Protein AF-A0A3M1C575-F1 (afdb_monomer)

Sequence (259 aa):
MTDCWRLDDGRQSLVLGLREGGLAEVLYWGARLPDGEDLAALAAAGEADVTGGMLDANPPLSICPESARSFPGQPGMRLRAADDGRPLAPDFRLVEAAEEGPGQVAFLWRDASLGVAYGARFAIDAETHMIEARAWLESERPVLLDWLAAPVFPAPQEAVDMIDFAGRWCGEFQPVRSPWSAGIRLRDNRTGRTGHEHFPALIVPGRGATNTAGNAWAFHYGWSGGHGMVAEELPDGRRQVQFGHAPGTETAPLTRFET

Secondary structure (DSSP, 8-state):
--EEEEEE-SSEEEEEEE-TTS--EEEEEEEPPPTT--HHHHHHHTPPP--TTS-SSPPP--SS--GGGT-SS--SEEEEETTT-PEE----EEEEEEEEETTEEEEEEEETTTTEEEEEEEEE-TTT--EEEEEEEEEEEEEEEEEE-EEEEEPPTT--EEEEEEEETTEEEEEEEEE--BEEEEEEE-SSS-BTTB--EEEEEPTT-BTTBS-EEEEE---SSSEEEEEEE-TTS-EEEEEEEPTTS--S-EEEEE-

Nearest PDB structures (foldseek):
  6phw-assembly1_A  TM=8.206E-01  e=1.009E-11  Streptococcus pneumoniae TIGR4
  4fns-assembly1_C  TM=8.307E-01  e=2.716E-11  Geobacillus stearothermophilus
  4fnr-assembly1_D  TM=8.376E-01  e=8.479E-11  Geobacillus stearothermophilus
  3mi6-assembly1_D  TM=7.568E-01  e=3.479E-11  Levilactobacillus brevis ATCC 367
  4fnu-assembly1_D  TM=7.507E-01  e=1.260E-10  Geobacillus stearothermophilus

pLDDT: mean 93.32, std 7.44, range [48.56, 98.69]

Mean predicted aligned error: 4.21 Å

Foldseek 3Di:
DKDWDWADDQFWIWIWIDDPQAAIAGLDTGGGDDPPDDVVVSNVVPADDDDPPDDPGQQGPWQFGFVLSVHQADGQWWKAAQPPRHTDGARWDWPDWDDPDHQKIKTKTDRPVQQKIKIKIWGQDRPVRDIDIKIKMFGPDFIFTQHHWGGKHWADLQFQWKWDAAAAVVGAGHIDIDGDDAFKDKDWFPPQFAHSGDFQKMKGFGPPDDPVDGDIDMDHDPDGTTKMWIWHQGPVRIIMITIGHGGCPRVDGDRMDMD

Structure (mmCIF, N/CA/C/O backbone):
data_AF-A0A3M1C575-F1
#
_entry.id   AF-A0A3M1C575-F1
#
loop_
_atom_site.group_PDB
_atom_site.id
_atom_site.type_symbol
_atom_site.label_atom_id
_atom_site.label_alt_id
_atom_site.label_comp_id
_atom_site.label_asym_id
_atom_site.label_entity_id
_atom_site.label_seq_id
_atom_site.pdbx_PDB_ins_code
_atom_site.Cartn_x
_atom_site.Cartn_y
_atom_site.Cartn_z
_atom_site.occupancy
_atom_site.B_iso_or_equiv
_atom_site.auth_seq_id
_atom_site.auth_comp_id
_atom_site.auth_asym_id
_atom_site.auth_atom_id
_atom_site.pdbx_PDB_model_num
ATOM 1 N N . MET A 1 1 ? 14.208 -7.811 17.247 1.00 62.41 1 MET A N 1
ATOM 2 C CA . MET A 1 1 ? 13.546 -6.690 17.952 1.00 62.41 1 MET A CA 1
ATOM 3 C C . MET A 1 1 ? 12.857 -5.872 16.878 1.00 62.41 1 MET A C 1
ATOM 5 O O . MET A 1 1 ? 13.463 -5.713 15.827 1.00 62.41 1 MET A O 1
ATOM 9 N N . THR A 1 2 ? 11.603 -5.475 17.079 1.00 83.06 2 THR A N 1
ATOM 10 C CA . THR A 1 2 ? 10.836 -4.736 16.066 1.00 83.06 2 THR A CA 1
ATOM 11 C C . THR A 1 2 ? 10.875 -3.261 16.418 1.00 83.06 2 THR A C 1
ATOM 13 O O . THR A 1 2 ? 10.366 -2.878 17.473 1.00 83.06 2 THR A O 1
ATOM 16 N N . ASP A 1 3 ? 11.472 -2.448 15.553 1.00 92.19 3 ASP A N 1
ATOM 17 C CA . ASP A 1 3 ? 11.419 -0.996 15.708 1.00 92.19 3 ASP A CA 1
ATOM 18 C C . ASP A 1 3 ? 10.024 -0.521 15.303 1.00 92.19 3 ASP A C 1
ATOM 20 O O . ASP A 1 3 ? 9.461 -1.006 14.318 1.00 92.19 3 ASP A O 1
ATOM 24 N N . CYS A 1 4 ? 9.434 0.381 16.083 1.00 94.69 4 CYS A N 1
ATOM 25 C CA . CYS A 1 4 ? 8.069 0.846 15.865 1.00 94.69 4 CYS A CA 1
ATOM 26 C C . CYS A 1 4 ? 8.023 2.371 15.806 1.00 94.69 4 CYS A C 1
ATOM 28 O O . CYS A 1 4 ? 8.598 3.047 16.656 1.00 94.69 4 CYS A O 1
ATOM 30 N N . TRP A 1 5 ? 7.266 2.893 14.846 1.00 95.69 5 TRP A N 1
ATOM 31 C CA . TRP A 1 5 ? 6.939 4.307 14.710 1.00 95.69 5 TRP A CA 1
ATOM 32 C C . TRP A 1 5 ? 5.445 4.469 14.890 1.00 95.69 5 TRP A C 1
ATOM 34 O O . TRP A 1 5 ? 4.649 3.748 14.287 1.00 95.69 5 TRP A O 1
ATOM 44 N N . ARG A 1 6 ? 5.064 5.423 15.729 1.00 95.69 6 ARG A N 1
ATOM 45 C CA . ARG A 1 6 ? 3.676 5.685 16.079 1.00 95.69 6 ARG A CA 1
ATOM 46 C C . ARG A 1 6 ? 3.326 7.111 15.695 1.00 95.69 6 ARG A C 1
ATOM 48 O O . ARG A 1 6 ? 3.976 8.054 16.133 1.00 95.69 6 ARG A O 1
ATOM 55 N N . LEU A 1 7 ? 2.291 7.248 14.878 1.00 96.81 7 LEU A N 1
ATOM 56 C CA . LEU A 1 7 ? 1.700 8.522 14.504 1.00 96.81 7 LEU A CA 1
ATOM 57 C C . LEU A 1 7 ? 0.321 8.581 15.154 1.00 96.81 7 LEU A C 1
ATOM 59 O O . LEU A 1 7 ? -0.485 7.666 14.985 1.00 96.81 7 LEU A O 1
ATOM 63 N N . ASP A 1 8 ? 0.051 9.654 15.887 1.00 94.81 8 ASP A N 1
ATOM 64 C CA . ASP A 1 8 ? -1.230 9.882 16.548 1.00 94.81 8 ASP A CA 1
ATOM 65 C C . ASP A 1 8 ? -1.839 11.207 16.113 1.00 94.81 8 ASP A C 1
ATOM 67 O O . ASP A 1 8 ? -1.137 12.202 15.922 1.00 94.81 8 ASP A O 1
ATOM 71 N N . ASP A 1 9 ? -3.164 11.246 16.105 1.00 90.69 9 ASP A N 1
ATOM 72 C CA . ASP A 1 9 ? -3.902 12.478 16.346 1.00 90.69 9 ASP A CA 1
ATOM 73 C C . ASP A 1 9 ? -4.893 12.294 17.509 1.00 90.69 9 ASP A C 1
ATOM 75 O O . ASP A 1 9 ? -4.747 11.402 18.347 1.00 90.69 9 ASP A O 1
ATOM 79 N N . GLY A 1 10 ? -5.895 13.170 17.620 1.00 89.75 10 GLY A N 1
ATOM 80 C CA . GLY A 1 10 ? -6.927 13.061 18.655 1.00 89.75 10 GLY A CA 1
ATOM 81 C C . GLY A 1 10 ? -7.951 11.935 18.443 1.00 89.75 10 GLY A C 1
ATOM 82 O O . GLY A 1 10 ? -8.790 11.727 19.317 1.00 89.75 10 GLY A O 1
ATOM 83 N N . ARG A 1 11 ? -7.934 11.237 17.302 1.00 92.19 11 ARG A N 1
ATOM 84 C CA . ARG A 1 11 ? -8.975 10.295 16.855 1.00 92.19 11 ARG A CA 1
ATOM 85 C C . ARG A 1 11 ? -8.432 8.903 16.553 1.00 92.19 11 ARG A C 1
ATOM 87 O O . ARG A 1 11 ? -9.121 7.921 16.830 1.00 92.19 11 ARG A O 1
ATOM 94 N N . GLN A 1 12 ? -7.226 8.811 16.007 1.00 95.38 12 GLN A N 1
ATOM 95 C CA . GLN A 1 12 ? -6.650 7.575 15.502 1.00 95.38 12 GLN A CA 1
ATOM 96 C C . GLN A 1 12 ? -5.151 7.464 15.765 1.00 95.38 12 GLN A C 1
ATOM 98 O O . GLN A 1 12 ? -4.466 8.452 16.034 1.00 95.38 12 GLN A O 1
ATOM 103 N N . SER A 1 13 ? -4.662 6.232 15.661 1.00 97.12 13 SER A N 1
ATOM 104 C CA . SER A 1 13 ? -3.240 5.909 15.675 1.00 97.12 13 SER A CA 1
ATOM 105 C C . SER A 1 13 ? -2.892 5.064 14.456 1.00 97.12 13 SER A C 1
ATOM 107 O O . SER A 1 13 ? -3.632 4.143 14.096 1.00 97.12 13 SER A O 1
ATOM 109 N N . LEU A 1 14 ? -1.740 5.357 13.857 1.00 97.75 14 LEU A N 1
ATOM 110 C CA . LEU A 1 14 ? -1.062 4.514 12.880 1.00 97.75 14 LEU A CA 1
ATOM 111 C C . LEU A 1 14 ? 0.248 4.031 13.499 1.00 97.75 14 LEU A C 1
ATOM 113 O O . LEU A 1 14 ? 1.080 4.845 13.899 1.00 97.75 14 LEU A O 1
ATOM 117 N N . VAL A 1 15 ? 0.440 2.717 13.564 1.00 97.44 15 VAL A N 1
ATOM 118 C CA . VAL A 1 15 ? 1.692 2.111 14.025 1.00 97.44 15 VAL A CA 1
ATOM 119 C C . VAL A 1 15 ? 2.341 1.383 12.862 1.00 97.44 15 VAL A C 1
ATOM 121 O O . VAL A 1 15 ? 1.759 0.460 12.290 1.00 97.44 15 VAL A O 1
ATOM 124 N N . LEU A 1 16 ? 3.558 1.801 12.537 1.00 97.44 16 LEU A N 1
ATOM 125 C CA . LEU A 1 16 ? 4.422 1.166 11.556 1.00 97.44 16 LEU A CA 1
ATOM 126 C C . LEU A 1 16 ? 5.495 0.376 12.296 1.00 97.44 16 LEU A C 1
ATOM 128 O O . LEU A 1 16 ? 6.145 0.907 13.191 1.00 97.44 16 LEU A O 1
ATOM 132 N N . GLY A 1 17 ? 5.677 -0.884 11.929 1.00 95.19 17 GLY A N 1
ATOM 133 C CA . GLY A 1 17 ? 6.689 -1.763 12.497 1.00 95.19 17 GLY A CA 1
ATOM 134 C C . GLY A 1 17 ? 7.710 -2.162 11.453 1.00 95.19 17 GLY A C 1
ATOM 135 O O . GLY A 1 17 ? 7.349 -2.485 10.325 1.00 95.19 17 GLY A O 1
ATOM 136 N N . LEU A 1 18 ? 8.980 -2.187 11.827 1.00 92.62 18 LEU A N 1
ATOM 137 C CA . LEU A 1 18 ? 10.052 -2.704 10.995 1.00 92.62 18 LEU A CA 1
ATOM 138 C C . LEU A 1 18 ? 10.647 -3.940 11.655 1.00 92.62 18 LEU A C 1
ATOM 140 O O . LEU A 1 18 ? 11.293 -3.864 12.701 1.00 92.62 18 LEU A O 1
ATOM 144 N N . ARG A 1 19 ? 10.433 -5.092 11.019 1.00 85.19 19 ARG A N 1
ATOM 145 C CA . ARG A 1 19 ? 11.148 -6.321 11.362 1.00 85.19 19 ARG A CA 1
ATOM 146 C C . ARG A 1 19 ? 12.483 -6.366 10.629 1.00 85.19 19 ARG A C 1
ATOM 148 O O . ARG A 1 19 ? 12.653 -5.771 9.564 1.00 85.19 19 ARG A O 1
ATOM 155 N N . GLU A 1 20 ? 13.438 -7.070 11.223 1.00 79.19 20 GLU A N 1
ATOM 156 C CA . GLU A 1 20 ? 14.819 -7.090 10.752 1.00 79.19 20 GLU A CA 1
ATOM 157 C C . GLU A 1 20 ? 14.917 -7.474 9.264 1.00 79.19 20 GLU A C 1
ATOM 159 O O . GLU A 1 20 ? 14.427 -8.517 8.820 1.00 79.19 20 GLU A O 1
ATOM 164 N N . GLY A 1 21 ? 15.563 -6.605 8.483 1.00 77.75 21 GLY A N 1
ATOM 165 C CA . GLY A 1 21 ? 15.902 -6.877 7.090 1.00 77.75 21 GLY A CA 1
ATOM 166 C C . GLY A 1 21 ? 14.728 -6.896 6.105 1.00 77.75 21 GLY A C 1
ATOM 167 O O . GLY A 1 21 ? 14.848 -7.584 5.089 1.00 77.75 21 GLY A O 1
ATOM 168 N N . GLY A 1 22 ? 13.628 -6.192 6.387 1.00 87.19 22 GLY A N 1
ATOM 169 C CA . GLY A 1 22 ? 12.521 -5.981 5.446 1.00 87.19 22 GLY A CA 1
ATOM 170 C C . GLY A 1 22 ? 12.096 -4.515 5.317 1.00 87.19 22 GLY A C 1
ATOM 171 O O . GLY A 1 22 ? 12.742 -3.609 5.846 1.00 87.19 22 GLY A O 1
ATOM 172 N N . LEU A 1 23 ? 10.993 -4.295 4.605 1.00 95.31 23 LEU A N 1
ATOM 173 C CA . LEU A 1 23 ? 10.265 -3.025 4.588 1.00 95.31 23 LEU A CA 1
ATOM 174 C C . LEU A 1 23 ? 9.337 -2.902 5.805 1.00 95.31 23 LEU A C 1
ATOM 176 O O . LEU A 1 23 ? 8.995 -3.903 6.435 1.00 95.31 23 LEU A O 1
ATOM 180 N N . ALA A 1 24 ? 8.914 -1.675 6.119 1.00 96.38 24 ALA A N 1
ATOM 181 C CA . ALA A 1 24 ? 7.973 -1.427 7.209 1.00 96.38 24 ALA A CA 1
ATOM 182 C C . ALA A 1 24 ? 6.598 -2.066 6.937 1.00 96.38 24 ALA A C 1
ATOM 184 O O . ALA A 1 24 ? 6.205 -2.274 5.790 1.00 96.38 24 ALA A O 1
ATOM 185 N N . GLU A 1 25 ? 5.850 -2.346 7.995 1.00 96.31 25 GLU A N 1
ATOM 186 C CA . GLU A 1 25 ? 4.521 -2.956 7.983 1.00 96.31 25 GLU A CA 1
ATOM 187 C C . GLU A 1 25 ? 3.556 -2.085 8.777 1.00 96.31 25 GLU A C 1
ATOM 189 O O . GLU A 1 25 ? 3.921 -1.549 9.822 1.00 96.31 25 GLU A O 1
ATOM 194 N N . VAL A 1 26 ? 2.310 -1.967 8.324 1.00 97.19 26 VAL A N 1
ATOM 195 C CA . VAL A 1 26 ? 1.256 -1.347 9.134 1.00 97.19 26 VAL A CA 1
ATOM 196 C C . VAL A 1 26 ? 0.804 -2.367 10.176 1.00 97.19 26 VAL A C 1
ATOM 198 O O . VAL A 1 26 ? 0.076 -3.305 9.860 1.00 97.19 26 VAL A O 1
ATOM 201 N N . LEU A 1 27 ? 1.250 -2.191 11.418 1.00 95.81 27 LEU A N 1
ATOM 202 C CA . LEU A 1 27 ? 0.879 -3.055 12.542 1.00 95.81 27 LEU A CA 1
ATOM 203 C C . LEU A 1 27 ? -0.505 -2.708 13.092 1.00 95.81 27 LEU A C 1
ATOM 205 O O . LEU A 1 27 ? -1.230 -3.582 13.560 1.00 95.81 27 LEU A O 1
ATOM 209 N N . TYR A 1 28 ? -0.866 -1.425 13.051 1.00 96.25 28 TYR A N 1
ATOM 210 C CA . TYR A 1 28 ? -2.145 -0.941 13.552 1.00 96.25 28 TYR A CA 1
ATOM 211 C C . TYR A 1 28 ? -2.591 0.303 12.799 1.00 96.25 28 TYR A C 1
ATOM 213 O O . TYR A 1 28 ? -1.809 1.232 12.613 1.00 96.25 28 TYR A O 1
ATOM 221 N N . TRP A 1 29 ? -3.868 0.338 12.435 1.00 96.38 29 TRP A N 1
ATOM 222 C CA . TRP A 1 29 ? -4.556 1.549 12.014 1.00 96.38 29 TRP A CA 1
ATOM 223 C C . TRP A 1 29 ? -5.993 1.514 12.526 1.00 96.38 29 TRP A C 1
ATOM 225 O O . TRP A 1 29 ? -6.812 0.696 12.098 1.00 96.38 29 TRP A O 1
ATOM 235 N N . GLY A 1 30 ? -6.305 2.399 13.464 1.00 95.38 30 GLY A N 1
ATOM 236 C CA . GLY A 1 30 ? -7.611 2.424 14.105 1.00 95.38 30 GLY A CA 1
ATOM 237 C C . GLY A 1 30 ? -7.727 3.538 15.130 1.00 95.38 30 GLY A C 1
ATOM 238 O O . GLY A 1 30 ? -7.004 4.526 15.062 1.00 95.38 30 GLY A O 1
ATOM 239 N N . ALA A 1 31 ? -8.653 3.378 16.074 1.00 95.12 31 ALA A N 1
ATOM 240 C CA . ALA A 1 31 ? -8.882 4.341 17.145 1.00 95.12 31 ALA A CA 1
ATOM 241 C C . ALA A 1 31 ? -7.593 4.689 17.908 1.00 95.12 31 ALA A C 1
ATOM 243 O O . ALA A 1 31 ? -6.677 3.879 18.024 1.00 95.12 31 ALA A O 1
ATOM 244 N N . ARG A 1 32 ? -7.534 5.908 18.449 1.00 95.88 32 ARG A N 1
ATOM 245 C CA . ARG A 1 32 ? -6.346 6.383 19.157 1.00 95.88 32 ARG A CA 1
ATOM 246 C C . ARG A 1 32 ? -5.962 5.439 20.302 1.00 95.88 32 ARG A C 1
ATOM 248 O O . ARG A 1 32 ? -6.758 5.206 21.214 1.00 95.88 32 ARG A O 1
ATOM 255 N N . LEU A 1 33 ? -4.727 4.953 20.275 1.00 96.94 33 LEU A N 1
ATOM 256 C CA . LEU A 1 33 ? -4.149 4.129 21.329 1.00 96.94 33 LEU A CA 1
ATOM 257 C C . LEU A 1 33 ? -3.847 4.978 22.583 1.00 96.94 33 LEU A C 1
ATOM 259 O O . LEU A 1 33 ? -3.564 6.179 22.478 1.00 96.94 33 LEU A O 1
ATOM 263 N N . PRO A 1 34 ? -3.864 4.388 23.790 1.00 96.75 34 PRO A N 1
ATOM 264 C CA . PRO A 1 34 ? -3.372 5.047 25.001 1.00 96.75 34 PRO A CA 1
ATOM 265 C C . PRO A 1 34 ? -1.906 5.481 24.858 1.00 96.75 34 PRO A C 1
ATOM 267 O O . PRO A 1 34 ? -1.124 4.802 24.202 1.00 96.75 34 PRO A O 1
ATOM 270 N N . ASP A 1 35 ? -1.492 6.587 25.481 1.00 93.62 35 ASP A N 1
ATOM 271 C CA . ASP A 1 35 ? -0.123 7.126 25.319 1.00 93.62 35 ASP A CA 1
ATOM 272 C C . ASP A 1 35 ? 0.975 6.143 25.765 1.00 93.62 35 ASP A C 1
ATOM 274 O O . ASP A 1 35 ? 2.062 6.132 25.200 1.00 93.62 35 ASP A O 1
ATOM 278 N N . GLY A 1 36 ? 0.676 5.293 26.753 1.00 94.44 36 GLY A N 1
ATOM 279 C CA . GLY A 1 36 ? 1.589 4.274 27.282 1.00 94.44 36 GLY A CA 1
ATOM 280 C C . GLY A 1 36 ? 1.445 2.885 26.658 1.00 94.44 36 GLY A C 1
ATOM 281 O O . GLY A 1 36 ? 1.868 1.920 27.287 1.00 94.44 36 GLY A O 1
ATOM 282 N N . GLU A 1 37 ? 0.794 2.763 25.496 1.00 96.69 37 GLU A N 1
ATOM 283 C CA . GLU A 1 37 ? 0.635 1.478 24.801 1.00 96.69 37 GLU A CA 1
ATOM 284 C C . GLU A 1 37 ? 1.996 0.827 24.504 1.00 96.69 37 GLU A C 1
ATOM 286 O O . GLU A 1 37 ? 2.919 1.487 24.017 1.00 96.69 37 GLU A O 1
ATOM 291 N N . ASP A 1 38 ? 2.115 -0.474 24.773 1.00 95.44 38 ASP A N 1
ATOM 292 C CA . ASP A 1 38 ? 3.341 -1.231 24.521 1.00 95.44 38 ASP A CA 1
ATOM 293 C C . ASP A 1 38 ? 3.389 -1.677 23.054 1.00 95.44 38 ASP A C 1
ATOM 295 O O . ASP A 1 38 ? 2.809 -2.690 22.655 1.00 95.44 38 ASP A O 1
ATOM 299 N N . LEU A 1 39 ? 4.107 -0.909 22.233 1.00 94.75 39 LEU A N 1
ATOM 300 C CA . LEU A 1 39 ? 4.231 -1.187 20.801 1.00 94.75 39 LEU A CA 1
ATOM 301 C C . LEU A 1 39 ? 4.994 -2.483 20.504 1.00 94.75 39 LEU A C 1
ATOM 303 O O . LEU A 1 39 ? 4.749 -3.103 19.469 1.00 94.75 39 LEU A O 1
ATOM 307 N N . ALA A 1 40 ? 5.881 -2.926 21.400 1.00 92.31 40 ALA A N 1
ATOM 308 C CA . ALA A 1 40 ? 6.570 -4.200 21.231 1.00 92.31 40 ALA A CA 1
ATOM 309 C C . ALA A 1 40 ? 5.604 -5.369 21.464 1.00 92.31 40 ALA A C 1
ATOM 311 O O . ALA A 1 40 ? 5.609 -6.331 20.694 1.00 92.31 40 ALA A O 1
ATOM 312 N N . ALA A 1 41 ? 4.735 -5.263 22.474 1.00 92.88 41 ALA A N 1
ATOM 313 C CA . ALA A 1 41 ? 3.663 -6.231 22.695 1.00 92.88 41 ALA A CA 1
ATOM 314 C C . ALA A 1 41 ? 2.652 -6.238 21.536 1.00 92.88 41 ALA A C 1
ATOM 316 O O . ALA A 1 41 ? 2.249 -7.311 21.089 1.00 92.88 41 ALA A O 1
ATOM 317 N N . LEU A 1 42 ? 2.294 -5.063 21.005 1.00 93.06 42 LEU A N 1
ATOM 318 C CA . LEU A 1 42 ? 1.436 -4.936 19.823 1.00 93.06 42 LEU A CA 1
ATOM 319 C C . LEU A 1 42 ? 2.052 -5.622 18.594 1.00 93.06 42 LEU A C 1
ATOM 321 O O . LEU A 1 42 ? 1.375 -6.390 17.914 1.00 93.06 42 LEU A O 1
ATOM 325 N N . ALA A 1 43 ? 3.340 -5.382 18.330 1.00 91.75 43 ALA A N 1
ATOM 326 C CA . ALA A 1 43 ? 4.059 -6.025 17.235 1.00 91.75 43 ALA A CA 1
ATOM 327 C C . ALA A 1 43 ? 4.087 -7.553 17.389 1.00 91.75 43 ALA A C 1
ATOM 329 O O . ALA A 1 43 ? 3.808 -8.263 16.424 1.00 91.75 43 ALA A O 1
ATOM 330 N N . ALA A 1 44 ? 4.367 -8.051 18.598 1.00 89.88 44 ALA A N 1
ATOM 331 C CA . ALA A 1 44 ? 4.391 -9.481 18.897 1.00 89.88 44 ALA A CA 1
ATOM 332 C C . ALA A 1 44 ? 3.005 -10.137 18.757 1.00 89.88 44 ALA A C 1
ATOM 334 O O . ALA A 1 44 ? 2.899 -11.260 18.276 1.00 89.88 44 ALA A O 1
ATOM 335 N N . ALA A 1 45 ? 1.929 -9.436 19.127 1.00 88.25 45 ALA A N 1
ATOM 336 C CA . ALA A 1 45 ? 0.560 -9.940 18.997 1.00 88.25 45 ALA A CA 1
ATOM 337 C C . ALA A 1 45 ? 0.109 -10.119 17.535 1.00 88.25 45 ALA A C 1
ATOM 339 O O . ALA A 1 45 ? -0.817 -10.885 17.271 1.00 88.25 45 ALA A O 1
ATOM 340 N N . GLY A 1 46 ? 0.742 -9.411 16.595 1.00 82.38 46 GLY A N 1
ATOM 341 C CA . GLY A 1 46 ? 0.483 -9.532 15.160 1.00 82.38 46 GLY A CA 1
ATOM 342 C C . GLY A 1 46 ? 1.280 -10.637 14.460 1.00 82.38 46 GLY A C 1
ATOM 343 O O . GLY A 1 46 ? 1.105 -10.831 13.255 1.00 82.38 46 GLY A O 1
ATOM 344 N N . GLU A 1 47 ? 2.173 -11.343 15.161 1.00 81.94 47 GLU A N 1
ATOM 345 C CA . GLU A 1 47 ? 2.957 -12.425 14.565 1.00 81.94 47 GLU A CA 1
ATOM 346 C C . GLU A 1 47 ? 2.089 -13.669 14.343 1.00 81.94 47 GLU A C 1
ATOM 348 O O . GLU A 1 47 ? 1.455 -14.195 15.256 1.00 81.94 47 GLU A O 1
ATOM 353 N N . ALA A 1 48 ? 2.047 -14.136 13.094 1.00 74.06 48 ALA A N 1
ATOM 354 C CA . ALA A 1 48 ? 1.328 -15.347 12.729 1.00 74.06 48 ALA A CA 1
ATOM 355 C C . ALA A 1 48 ? 2.203 -16.584 12.959 1.00 74.06 48 ALA A C 1
ATOM 357 O O . ALA A 1 48 ? 3.348 -16.624 12.499 1.00 74.06 48 ALA A O 1
ATOM 358 N N . ASP A 1 49 ? 1.629 -17.610 13.589 1.00 68.19 49 ASP A N 1
ATOM 359 C CA . ASP A 1 49 ? 2.284 -18.904 13.778 1.00 68.19 49 ASP A CA 1
ATOM 360 C C . ASP A 1 49 ? 2.695 -19.534 12.437 1.00 68.19 49 ASP A C 1
ATOM 362 O O . ASP A 1 49 ? 1.964 -19.498 11.441 1.00 68.19 49 ASP A O 1
ATOM 366 N N . VAL A 1 50 ? 3.862 -20.182 12.429 1.00 67.88 50 VAL A N 1
ATOM 367 C CA . VAL A 1 50 ? 4.283 -21.053 11.327 1.00 67.88 50 VAL A CA 1
ATOM 368 C C . VAL A 1 50 ? 3.672 -22.433 11.566 1.00 67.88 50 VAL A C 1
ATOM 370 O O . VAL A 1 50 ? 3.991 -23.113 12.542 1.00 67.88 50 VAL A O 1
ATOM 373 N N . THR A 1 51 ? 2.766 -22.854 10.686 1.00 60.16 51 THR A N 1
ATOM 374 C CA . THR A 1 51 ? 2.081 -24.154 10.776 1.00 60.16 51 THR A CA 1
ATOM 375 C C . THR A 1 51 ? 2.670 -25.167 9.786 1.00 60.16 51 THR A C 1
ATOM 377 O O . THR A 1 51 ? 3.477 -24.829 8.917 1.00 60.16 51 THR A O 1
ATOM 380 N N . GLY A 1 52 ? 2.310 -26.448 9.922 1.00 48.56 52 GLY A N 1
ATOM 381 C CA . GLY A 1 52 ? 2.877 -27.521 9.100 1.00 48.56 52 GLY A CA 1
ATOM 382 C C . GLY A 1 52 ? 2.628 -27.325 7.597 1.00 48.56 52 GLY A C 1
ATOM 383 O O . GLY A 1 52 ? 1.481 -27.266 7.166 1.00 48.56 52 GLY A O 1
ATOM 384 N N . GLY A 1 53 ? 3.706 -27.278 6.805 1.00 61.12 53 GLY A N 1
ATOM 385 C CA . GLY A 1 53 ? 3.664 -27.106 5.344 1.00 61.12 53 GLY A CA 1
ATOM 386 C C . GLY A 1 53 ? 3.901 -25.674 4.843 1.00 61.12 53 GLY A C 1
ATOM 387 O O . GLY A 1 53 ? 3.820 -25.449 3.637 1.00 61.12 53 GLY A O 1
ATOM 388 N N . MET A 1 54 ? 4.189 -24.723 5.736 1.00 63.50 54 MET A N 1
ATOM 389 C CA . MET A 1 54 ? 4.547 -23.340 5.391 1.00 63.50 54 MET A CA 1
ATOM 390 C C . MET A 1 54 ? 6.046 -23.185 5.069 1.00 63.50 54 MET A C 1
ATOM 392 O O . MET A 1 54 ? 6.848 -24.077 5.343 1.00 63.50 54 MET A O 1
ATOM 396 N N . LEU A 1 55 ? 6.412 -22.044 4.472 1.00 60.34 55 LEU A N 1
ATOM 397 C CA . LEU A 1 55 ? 7.807 -21.600 4.369 1.00 60.34 55 LEU A CA 1
ATOM 398 C C . LEU A 1 55 ? 8.398 -21.382 5.771 1.00 60.34 55 LEU A C 1
ATOM 400 O O . LEU A 1 55 ? 7.656 -21.158 6.727 1.00 60.34 55 LEU A O 1
ATOM 404 N N . ASP A 1 56 ? 9.729 -21.373 5.877 1.00 66.56 56 ASP A N 1
ATOM 405 C CA . ASP A 1 56 ? 10.450 -21.196 7.151 1.00 66.56 56 ASP A CA 1
ATOM 406 C C . ASP A 1 56 ? 10.105 -19.876 7.881 1.00 66.56 56 ASP A C 1
ATOM 408 O O . ASP A 1 56 ? 10.383 -19.733 9.070 1.00 66.56 56 ASP A O 1
ATOM 412 N N . ALA A 1 57 ? 9.476 -18.920 7.183 1.00 73.12 57 ALA A N 1
ATOM 413 C CA . ALA A 1 57 ? 8.844 -17.734 7.749 1.00 73.12 57 ALA A CA 1
ATOM 414 C C . ALA A 1 57 ? 7.643 -17.284 6.896 1.00 73.12 57 ALA A C 1
ATOM 416 O O . ALA A 1 57 ? 7.649 -17.439 5.672 1.00 73.12 57 ALA A O 1
ATOM 417 N N . ASN A 1 58 ? 6.643 -16.659 7.528 1.00 78.81 58 ASN A N 1
ATOM 418 C CA . ASN A 1 58 ? 5.536 -16.011 6.821 1.00 78.81 58 ASN A CA 1
ATOM 419 C C . ASN A 1 58 ? 6.030 -14.709 6.154 1.00 78.81 58 ASN A C 1
ATOM 421 O O . ASN A 1 58 ? 6.494 -13.810 6.862 1.00 78.81 58 ASN A O 1
ATOM 425 N N . PRO A 1 59 ? 5.932 -14.562 4.816 1.00 85.12 59 PRO A N 1
ATOM 426 C CA . PRO A 1 59 ? 6.327 -13.331 4.137 1.00 85.12 59 PRO A CA 1
ATOM 427 C C . PRO A 1 59 ? 5.555 -12.126 4.692 1.00 85.12 59 PRO A C 1
ATOM 429 O O . PRO A 1 59 ? 4.329 -12.216 4.835 1.00 85.12 59 PRO A O 1
ATOM 432 N N . PRO A 1 60 ? 6.221 -11.003 5.009 1.00 88.00 60 PRO A N 1
ATOM 433 C CA . PRO A 1 60 ? 5.566 -9.846 5.610 1.00 88.00 60 PRO A CA 1
ATOM 434 C C . PRO A 1 60 ? 4.565 -9.206 4.643 1.00 88.00 60 PRO A C 1
ATOM 436 O O . PRO A 1 60 ? 4.807 -9.153 3.436 1.00 88.00 60 PRO A O 1
ATOM 439 N N . LEU A 1 61 ? 3.458 -8.692 5.184 1.00 94.06 61 LEU A N 1
ATOM 440 C CA . LEU A 1 61 ? 2.574 -7.789 4.447 1.00 94.06 61 LEU A CA 1
ATOM 441 C C . LEU A 1 61 ? 3.080 -6.368 4.702 1.00 94.06 61 LEU A C 1
ATOM 443 O O . LEU A 1 61 ? 2.584 -5.654 5.571 1.00 94.06 61 LEU A O 1
ATOM 447 N N . SER A 1 62 ? 4.145 -6.010 3.990 1.00 96.38 62 SER A N 1
ATOM 448 C CA . SER A 1 62 ? 4.779 -4.701 4.112 1.00 96.38 62 SER A CA 1
ATOM 449 C C . SER A 1 62 ? 4.018 -3.616 3.371 1.00 96.38 62 SER A C 1
ATOM 451 O O . SER A 1 62 ? 3.093 -3.874 2.606 1.00 96.38 62 SER A O 1
ATOM 453 N N . ILE A 1 63 ? 4.463 -2.379 3.567 1.00 97.94 63 ILE A N 1
ATOM 454 C CA . ILE A 1 63 ? 3.995 -1.209 2.828 1.00 97.94 63 ILE A CA 1
ATOM 455 C C . ILE A 1 63 ? 4.338 -1.275 1.330 1.00 97.94 63 ILE A C 1
ATOM 457 O O . ILE A 1 63 ? 3.892 -0.431 0.564 1.00 97.94 63 ILE A O 1
ATOM 461 N N . CYS A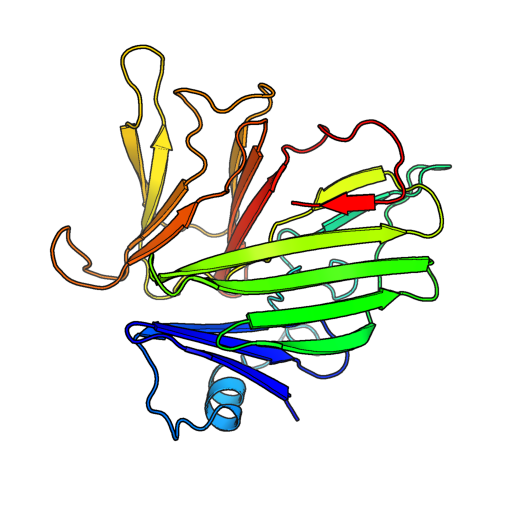 1 64 ? 5.133 -2.253 0.897 1.00 97.88 64 CYS A N 1
ATOM 462 C CA . CYS A 1 64 ? 5.366 -2.571 -0.507 1.00 97.88 64 CYS A CA 1
ATOM 463 C C . CYS A 1 64 ? 5.778 -4.050 -0.609 1.00 97.88 64 CYS A C 1
ATOM 465 O O . CYS A 1 64 ? 6.969 -4.348 -0.621 1.00 97.88 64 CYS A O 1
ATOM 467 N N . PRO A 1 65 ? 4.829 -5.004 -0.617 1.00 96.25 65 PRO A N 1
ATOM 468 C CA . PRO A 1 65 ? 5.160 -6.424 -0.534 1.00 96.25 65 PRO A CA 1
ATOM 469 C C . PRO A 1 65 ? 6.083 -6.875 -1.668 1.00 96.25 65 PRO A C 1
ATOM 471 O O . PRO A 1 65 ? 5.858 -6.549 -2.835 1.00 96.25 65 PRO A O 1
ATOM 474 N N . GLU A 1 66 ? 7.128 -7.623 -1.321 1.00 92.06 66 GLU A N 1
ATOM 475 C CA . GLU A 1 66 ? 8.247 -7.912 -2.219 1.00 92.06 66 GLU A CA 1
ATOM 476 C C . GLU A 1 66 ? 8.185 -9.344 -2.760 1.00 92.06 66 GLU A C 1
ATOM 478 O O . GLU A 1 66 ? 8.225 -10.319 -2.003 1.00 92.06 66 GLU A O 1
ATOM 483 N N . SER A 1 67 ? 8.205 -9.493 -4.089 1.00 87.19 67 SER A N 1
ATOM 484 C CA . SER A 1 67 ? 8.304 -10.810 -4.740 1.00 87.19 67 SER A CA 1
ATOM 485 C C . SER A 1 67 ? 9.576 -11.569 -4.340 1.00 87.19 67 SER A C 1
ATOM 487 O O . SER A 1 67 ? 9.552 -12.793 -4.233 1.00 87.19 67 SER A O 1
ATOM 489 N N . ALA A 1 68 ? 10.679 -10.854 -4.077 1.00 87.38 68 ALA A N 1
ATOM 490 C CA . ALA A 1 68 ? 11.956 -11.433 -3.644 1.00 87.38 68 ALA A CA 1
ATOM 491 C C . ALA A 1 68 ? 11.845 -12.208 -2.318 1.00 87.38 68 ALA A C 1
ATOM 493 O O . ALA A 1 68 ? 12.622 -13.128 -2.070 1.00 87.38 68 ALA A O 1
ATOM 494 N N . ARG A 1 69 ? 10.850 -11.876 -1.482 1.00 87.69 69 ARG A N 1
ATOM 495 C CA . ARG A 1 69 ? 10.605 -12.509 -0.178 1.00 87.69 69 ARG A CA 1
ATOM 496 C C . ARG A 1 69 ? 9.474 -13.539 -0.229 1.00 87.69 69 ARG A C 1
ATOM 498 O O . ARG A 1 69 ? 8.893 -13.863 0.801 1.00 87.69 69 ARG A O 1
ATOM 505 N N . SER A 1 70 ? 9.172 -14.064 -1.420 1.00 88.44 70 SER A N 1
ATOM 506 C CA . SER A 1 70 ? 8.134 -15.080 -1.654 1.00 88.44 70 SER A CA 1
ATOM 507 C C . SER A 1 70 ? 6.731 -14.655 -1.201 1.00 88.44 70 SER A C 1
ATOM 509 O O . SER A 1 70 ? 5.936 -15.496 -0.787 1.00 88.44 70 SER A O 1
ATOM 511 N N . PHE A 1 71 ? 6.415 -13.355 -1.262 1.00 92.31 71 PHE A N 1
ATOM 512 C CA . PHE A 1 71 ? 5.081 -12.866 -0.920 1.00 92.31 71 PHE A CA 1
ATOM 513 C C . PHE A 1 71 ? 4.010 -13.534 -1.811 1.00 92.31 71 PHE A C 1
ATOM 515 O O . PHE A 1 71 ? 4.154 -13.515 -3.034 1.00 92.31 71 PHE A O 1
ATOM 522 N N . PRO A 1 72 ? 2.950 -14.139 -1.235 1.00 91.69 72 PRO A N 1
ATOM 523 C CA . PRO A 1 72 ? 2.027 -14.995 -1.987 1.00 91.69 72 PRO A CA 1
ATOM 524 C C . PRO A 1 72 ? 0.938 -14.236 -2.766 1.00 91.69 72 PRO A C 1
ATOM 526 O O . PRO A 1 72 ? 0.187 -14.869 -3.506 1.00 91.69 72 PRO A O 1
ATOM 529 N N . GLY A 1 73 ? 0.818 -12.916 -2.582 1.00 95.00 73 GLY A N 1
ATOM 530 C CA . GLY A 1 73 ? -0.170 -12.063 -3.255 1.00 95.00 73 GLY A CA 1
ATOM 531 C C . GLY A 1 73 ? 0.429 -11.119 -4.295 1.00 95.00 73 GLY A C 1
ATOM 532 O O . GLY A 1 73 ? 1.551 -11.302 -4.769 1.00 95.00 73 GLY A O 1
ATOM 533 N N . GLN A 1 74 ? -0.312 -10.065 -4.638 1.00 96.94 74 GLN A N 1
ATOM 534 C CA . GLN A 1 74 ? 0.179 -8.996 -5.504 1.00 96.94 74 GLN A CA 1
ATOM 535 C C . GLN A 1 74 ? 1.311 -8.214 -4.822 1.00 96.94 74 GLN A C 1
ATOM 537 O O . GLN A 1 74 ? 1.094 -7.663 -3.740 1.00 96.94 74 GLN A O 1
ATOM 542 N N . PRO A 1 75 ? 2.501 -8.107 -5.438 1.00 96.88 75 PRO A N 1
ATOM 543 C CA . PRO A 1 75 ? 3.578 -7.296 -4.890 1.00 96.88 75 PRO A CA 1
ATOM 544 C C . PRO A 1 75 ? 3.242 -5.804 -4.994 1.00 96.88 75 PRO A C 1
ATOM 546 O O . PRO A 1 75 ? 2.566 -5.375 -5.931 1.00 96.88 75 PRO A O 1
ATOM 549 N N . GLY A 1 76 ? 3.761 -5.003 -4.064 1.00 97.31 76 GLY A N 1
ATOM 550 C CA . GLY A 1 76 ? 3.599 -3.544 -4.081 1.00 97.31 76 GLY A CA 1
ATOM 551 C C . GLY A 1 76 ? 4.403 -2.864 -5.190 1.00 97.31 76 GLY A C 1
ATOM 552 O O . GLY A 1 76 ? 4.157 -1.710 -5.519 1.00 97.31 76 GLY A O 1
ATOM 553 N N . MET A 1 77 ? 5.341 -3.581 -5.812 1.00 96.94 77 MET A N 1
ATOM 554 C CA . MET A 1 77 ? 6.166 -3.062 -6.893 1.00 96.94 77 MET A CA 1
ATOM 555 C C . MET A 1 77 ? 6.518 -4.150 -7.907 1.00 96.94 77 MET A C 1
ATOM 557 O O . MET A 1 77 ? 6.805 -5.294 -7.551 1.00 96.94 77 MET A O 1
ATOM 561 N N . ARG A 1 78 ? 6.545 -3.778 -9.190 1.00 97.06 78 ARG A N 1
ATOM 562 C CA . ARG A 1 78 ? 7.052 -4.613 -10.286 1.00 97.06 78 ARG A CA 1
ATOM 563 C C . ARG A 1 78 ? 7.899 -3.772 -11.229 1.00 97.06 78 ARG A C 1
ATOM 565 O O . ARG A 1 78 ? 7.401 -2.825 -11.839 1.00 97.06 78 ARG A O 1
ATOM 572 N N . LEU A 1 79 ? 9.166 -4.152 -11.346 1.00 96.44 79 LEU A N 1
ATOM 573 C CA . LEU A 1 79 ? 10.165 -3.484 -12.171 1.00 96.44 79 LEU A CA 1
ATOM 574 C C . LEU A 1 79 ? 10.751 -4.452 -13.194 1.00 96.44 79 LEU A C 1
ATOM 576 O O . LEU A 1 79 ? 10.901 -5.647 -12.925 1.00 96.44 79 LEU A O 1
ATOM 580 N N . ARG A 1 80 ? 11.152 -3.916 -14.344 1.00 96.94 80 ARG A N 1
ATOM 581 C CA . ARG A 1 80 ? 11.925 -4.632 -15.361 1.00 96.94 80 ARG A CA 1
ATOM 582 C C . ARG A 1 80 ? 13.160 -3.837 -15.760 1.00 96.94 80 ARG A C 1
ATOM 584 O O . ARG A 1 80 ? 13.154 -2.606 -15.746 1.00 96.94 80 ARG A O 1
ATOM 591 N N . ALA A 1 81 ? 14.223 -4.540 -16.132 1.00 97.06 81 ALA A N 1
ATOM 592 C CA . ALA A 1 81 ? 15.404 -3.906 -16.698 1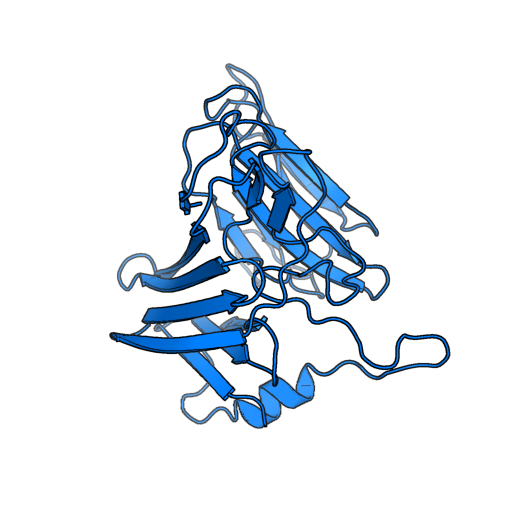.00 97.06 81 ALA A CA 1
ATOM 593 C C . ALA A 1 81 ? 15.058 -3.266 -18.052 1.00 97.06 81 ALA A C 1
ATOM 595 O O . ALA A 1 81 ? 14.264 -3.806 -18.823 1.00 97.06 81 ALA A O 1
ATOM 596 N N . ALA A 1 82 ? 15.623 -2.094 -18.334 1.00 96.56 82 ALA A N 1
ATOM 597 C CA . ALA A 1 82 ? 15.303 -1.344 -19.548 1.00 96.56 82 ALA A CA 1
ATOM 598 C C . ALA A 1 82 ? 15.924 -1.934 -20.825 1.00 96.56 82 ALA A C 1
ATOM 600 O O . ALA A 1 82 ? 15.423 -1.684 -21.918 1.00 96.56 82 ALA A O 1
ATOM 601 N N . ASP A 1 83 ? 17.023 -2.675 -20.692 1.00 95.44 83 ASP A N 1
ATOM 602 C CA . ASP A 1 83 ? 17.816 -3.231 -21.787 1.00 95.44 83 ASP A CA 1
ATOM 603 C C . ASP A 1 83 ? 17.238 -4.537 -22.344 1.00 95.44 83 ASP A C 1
ATOM 605 O O . ASP A 1 83 ? 17.123 -4.684 -23.559 1.00 95.44 83 ASP A O 1
ATOM 609 N N . ASP A 1 84 ? 16.860 -5.471 -21.472 1.00 95.44 84 ASP A N 1
ATOM 610 C CA . ASP A 1 84 ? 16.385 -6.805 -21.861 1.00 95.44 84 ASP A CA 1
ATOM 611 C C . ASP A 1 84 ? 14.978 -7.148 -21.341 1.00 95.44 84 ASP A C 1
ATOM 613 O O . ASP A 1 84 ? 14.424 -8.199 -21.672 1.00 95.44 84 ASP A O 1
ATOM 617 N N . GLY A 1 85 ? 14.366 -6.260 -20.551 1.00 95.44 85 GLY A N 1
ATOM 618 C CA . GLY A 1 85 ? 13.028 -6.457 -20.005 1.00 95.44 85 GLY A CA 1
ATOM 619 C C . GLY A 1 85 ? 12.942 -7.511 -18.902 1.00 95.44 85 GLY A C 1
ATOM 620 O O . GLY A 1 85 ? 11.825 -7.852 -18.508 1.00 95.44 85 GLY A O 1
ATOM 621 N N . ARG A 1 86 ? 14.060 -8.044 -18.388 1.00 96.38 86 ARG A N 1
ATOM 622 C CA . ARG A 1 86 ? 14.018 -9.055 -17.324 1.00 96.38 86 ARG A CA 1
ATOM 623 C C . ARG A 1 86 ? 13.404 -8.477 -16.042 1.00 96.38 86 ARG A C 1
ATOM 625 O O . ARG A 1 86 ? 13.690 -7.322 -15.713 1.00 96.38 86 ARG A O 1
ATOM 632 N N . PRO A 1 87 ? 12.604 -9.251 -15.288 1.00 96.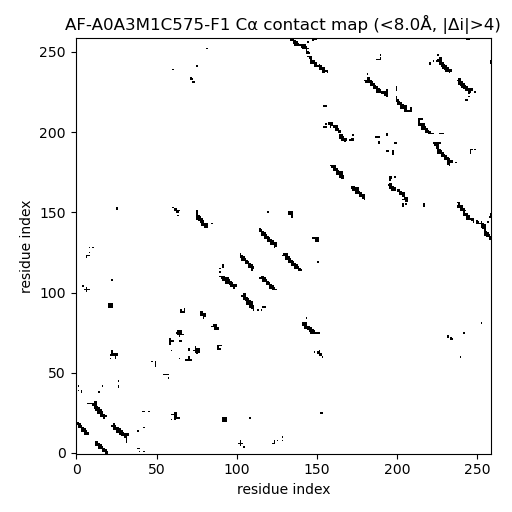44 87 PRO A N 1
ATOM 633 C CA . PRO A 1 87 ? 12.108 -8.813 -13.990 1.00 96.44 87 PRO A CA 1
ATOM 634 C C . PRO A 1 87 ? 13.257 -8.475 -13.039 1.00 96.44 87 PRO A C 1
ATOM 636 O O . PRO A 1 87 ? 14.242 -9.211 -12.948 1.00 96.44 87 PRO A O 1
ATOM 639 N N . LEU A 1 88 ? 13.110 -7.370 -12.318 1.00 96.44 88 LEU A N 1
ATOM 640 C CA . LEU A 1 88 ? 13.978 -6.997 -11.211 1.00 96.44 88 LEU A CA 1
ATOM 641 C C . LEU A 1 88 ? 13.256 -7.332 -9.906 1.00 96.44 88 LEU A C 1
ATOM 643 O O . LEU A 1 88 ? 12.084 -7.000 -9.738 1.00 96.44 88 LEU A O 1
ATOM 647 N N . ALA A 1 89 ? 13.967 -7.978 -8.987 1.00 95.56 89 ALA A N 1
ATOM 648 C CA . ALA A 1 89 ? 13.466 -8.331 -7.665 1.00 95.56 89 ALA A CA 1
ATOM 649 C C . ALA A 1 89 ? 14.404 -7.725 -6.611 1.00 95.56 89 ALA A C 1
ATOM 651 O O . ALA A 1 89 ? 15.329 -8.415 -6.183 1.00 95.56 89 ALA A O 1
ATOM 652 N N . PRO A 1 90 ? 14.234 -6.432 -6.270 1.00 95.12 90 PRO A N 1
ATOM 653 C CA . PRO A 1 90 ? 15.094 -5.779 -5.292 1.00 95.12 90 PRO A CA 1
ATOM 654 C C . PRO A 1 90 ? 15.016 -6.429 -3.911 1.00 95.12 90 PRO A C 1
ATOM 656 O O . PRO A 1 90 ? 13.948 -6.876 -3.499 1.00 95.12 90 PRO A O 1
ATOM 659 N N . ASP A 1 91 ? 16.154 -6.463 -3.221 1.00 93.81 91 ASP A N 1
ATOM 660 C CA . ASP A 1 91 ? 16.280 -6.825 -1.805 1.00 93.81 91 ASP A CA 1
ATOM 661 C C . ASP A 1 91 ? 16.606 -5.558 -1.010 1.00 93.81 91 ASP A C 1
ATOM 663 O O . ASP A 1 91 ? 17.767 -5.168 -0.837 1.00 93.81 91 ASP A O 1
ATOM 667 N N . PHE A 1 92 ? 15.559 -4.851 -0.594 1.00 95.38 92 PHE A N 1
ATOM 668 C CA . PHE A 1 92 ? 15.693 -3.543 0.023 1.00 95.38 92 PHE A CA 1
ATOM 669 C C . PHE A 1 92 ? 16.211 -3.621 1.461 1.00 95.38 92 PHE A C 1
ATOM 671 O O . PHE A 1 92 ? 15.687 -4.340 2.312 1.00 95.38 92 PHE A O 1
ATOM 678 N N . ARG A 1 93 ? 17.224 -2.804 1.768 1.00 95.38 93 ARG A N 1
ATOM 679 C CA . ARG A 1 93 ? 17.766 -2.629 3.122 1.00 95.38 93 ARG A CA 1
ATOM 680 C C . ARG A 1 93 ? 17.553 -1.203 3.593 1.00 95.38 93 ARG A C 1
ATOM 682 O O . ARG A 1 93 ? 17.751 -0.271 2.816 1.00 95.38 93 ARG A O 1
ATOM 689 N N . LEU A 1 94 ? 17.129 -1.047 4.848 1.00 96.38 94 LEU A N 1
ATOM 690 C CA . LEU A 1 94 ? 16.871 0.270 5.423 1.00 96.38 94 LEU A CA 1
ATOM 691 C C . LEU A 1 94 ? 18.165 1.086 5.399 1.00 96.38 94 LEU A C 1
ATOM 693 O O . LEU A 1 94 ? 19.208 0.623 5.858 1.00 96.38 94 LEU A O 1
ATOM 697 N N . VAL A 1 95 ? 18.074 2.291 4.854 1.00 96.56 95 VAL A N 1
ATOM 698 C CA . VAL A 1 95 ? 19.132 3.301 4.882 1.00 96.56 95 VAL A CA 1
ATOM 699 C C . VAL A 1 95 ? 18.807 4.345 5.940 1.00 96.56 95 VAL A C 1
ATOM 701 O O . VAL A 1 95 ? 19.686 4.735 6.703 1.00 96.56 95 VAL A O 1
ATOM 704 N N . GLU A 1 96 ? 17.548 4.775 5.996 1.00 95.81 96 GLU A N 1
ATOM 705 C CA . GLU A 1 96 ? 17.106 5.849 6.875 1.00 95.81 96 GLU A CA 1
ATOM 706 C C . GLU A 1 96 ? 15.649 5.650 7.301 1.00 95.81 96 GLU A C 1
ATOM 708 O O . GLU A 1 96 ? 14.805 5.241 6.503 1.00 95.81 96 GLU A O 1
ATOM 713 N N . ALA A 1 97 ? 15.367 5.967 8.563 1.00 96.06 97 ALA A N 1
ATOM 714 C CA . ALA A 1 97 ? 14.029 6.159 9.104 1.00 96.06 97 ALA A CA 1
ATOM 715 C C . ALA A 1 97 ? 14.054 7.449 9.930 1.00 96.06 97 ALA A C 1
ATOM 717 O O . ALA A 1 97 ? 14.816 7.546 10.895 1.00 96.06 97 ALA A O 1
ATOM 718 N N . ALA A 1 98 ? 13.267 8.443 9.530 1.00 94.06 98 ALA A N 1
ATOM 719 C CA . ALA A 1 98 ? 13.314 9.786 10.092 1.00 94.06 98 ALA A CA 1
ATOM 720 C C . ALA A 1 98 ? 11.917 10.260 10.500 1.00 94.06 98 ALA A C 1
ATOM 722 O O . ALA A 1 98 ? 10.982 10.249 9.700 1.00 94.06 98 ALA A O 1
ATOM 723 N N . GLU A 1 99 ? 11.787 10.722 11.743 1.00 93.88 99 GLU A N 1
ATOM 724 C CA . GLU A 1 99 ? 10.635 11.510 12.178 1.00 93.88 99 GLU A CA 1
ATOM 725 C C . GLU A 1 99 ? 10.822 12.948 11.681 1.00 93.88 99 GLU A C 1
ATOM 727 O O . GLU A 1 99 ? 11.695 13.678 12.149 1.00 93.88 99 GLU A O 1
ATOM 732 N N . GLU A 1 100 ? 10.025 13.358 10.695 1.00 90.88 100 GLU A N 1
ATOM 733 C CA . GLU A 1 100 ? 10.165 14.668 10.036 1.00 90.88 100 GLU A CA 1
ATOM 734 C C . GLU A 1 100 ? 9.387 15.788 10.747 1.00 90.88 100 GLU A C 1
ATOM 736 O O . GLU A 1 100 ? 9.426 16.952 10.343 1.00 90.88 100 GLU A O 1
ATOM 741 N N . GLY A 1 101 ? 8.662 15.443 11.808 1.00 89.06 101 GLY A N 1
ATOM 742 C CA . GLY A 1 101 ? 7.853 16.354 12.603 1.00 89.06 101 GLY A CA 1
ATOM 743 C C . GLY A 1 101 ? 6.712 15.623 13.312 1.00 89.06 101 GLY A C 1
ATOM 744 O O . GLY A 1 101 ? 6.587 14.402 13.201 1.00 89.06 101 GLY A O 1
ATOM 745 N N . PRO A 1 102 ? 5.850 16.355 14.038 1.00 86.69 102 PRO A N 1
ATOM 746 C CA . PRO A 1 102 ? 4.703 15.762 14.716 1.00 86.69 102 PRO A CA 1
ATOM 747 C C . PRO A 1 1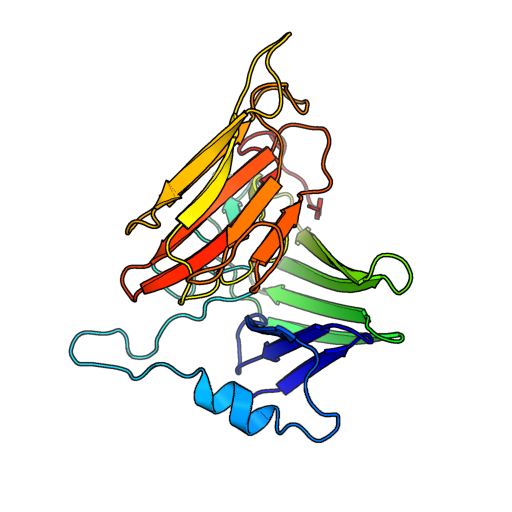02 ? 3.801 15.009 13.731 1.00 86.69 102 PRO A C 1
ATOM 749 O O . PRO A 1 102 ? 3.311 15.597 12.768 1.00 86.69 102 PRO A O 1
ATOM 752 N N . GLY A 1 103 ? 3.595 13.712 13.977 1.00 92.50 103 GLY A N 1
ATOM 753 C CA . GLY A 1 103 ? 2.733 12.866 13.150 1.00 92.50 103 GLY A CA 1
ATOM 754 C C . GLY A 1 103 ? 3.264 12.614 11.738 1.00 92.50 103 GLY A C 1
ATOM 755 O O . GLY A 1 103 ? 2.454 12.349 10.855 1.00 92.50 103 GLY A O 1
ATOM 756 N N . GLN A 1 104 ? 4.578 12.724 11.500 1.00 96.81 104 GLN A N 1
ATOM 757 C CA . GLN A 1 104 ? 5.192 12.498 10.187 1.00 96.81 104 GLN A CA 1
ATOM 758 C C . GLN A 1 104 ? 6.426 11.606 10.291 1.00 96.81 104 GLN A C 1
ATOM 760 O O . GLN A 1 104 ? 7.312 11.847 11.110 1.00 96.81 104 GLN A O 1
ATOM 765 N N . VAL A 1 105 ? 6.512 10.612 9.411 1.00 98.00 105 VAL A N 1
ATOM 766 C CA . VAL A 1 105 ? 7.676 9.729 9.302 1.00 98.00 105 VAL A CA 1
ATOM 767 C C . VAL A 1 105 ? 7.995 9.450 7.839 1.00 98.00 105 VAL A C 1
ATOM 769 O O . VAL A 1 105 ? 7.097 9.261 7.013 1.00 98.00 105 VAL A O 1
ATOM 772 N N . ALA A 1 106 ? 9.283 9.410 7.524 1.00 98.19 106 ALA A N 1
ATOM 773 C CA . ALA A 1 106 ? 9.797 9.011 6.228 1.00 98.19 106 ALA A CA 1
ATOM 774 C C . ALA A 1 106 ? 10.788 7.860 6.382 1.00 98.19 106 ALA A C 1
ATOM 776 O O . ALA A 1 106 ? 11.520 7.759 7.367 1.00 98.19 106 ALA A O 1
ATOM 777 N N . PHE A 1 107 ? 10.816 7.003 5.374 1.00 98.38 107 PHE A N 1
ATOM 778 C CA . PHE A 1 107 ? 11.719 5.874 5.297 1.00 98.38 107 PHE A CA 1
ATOM 779 C C . PHE A 1 107 ? 12.374 5.829 3.924 1.00 98.38 107 PHE A C 1
ATOM 781 O O . PHE A 1 107 ? 11.729 6.113 2.910 1.00 98.38 107 PHE A O 1
ATOM 788 N N . LEU A 1 108 ? 13.633 5.410 3.896 1.00 98.31 108 LEU A N 1
ATOM 789 C CA . LEU A 1 108 ? 14.394 5.163 2.684 1.00 98.31 108 LEU A CA 1
ATOM 790 C C . LEU A 1 108 ? 15.069 3.801 2.790 1.00 98.31 108 LEU A C 1
ATOM 792 O O . LEU A 1 108 ? 15.833 3.537 3.720 1.00 98.31 108 LEU A O 1
ATOM 796 N N . TRP A 1 109 ? 14.834 2.960 1.792 1.00 98.25 109 TRP A N 1
ATOM 797 C CA . TRP A 1 109 ? 15.528 1.697 1.611 1.00 98.25 109 TRP A CA 1
ATOM 798 C C . TRP A 1 109 ? 16.285 1.677 0.293 1.00 98.25 109 TRP A C 1
ATOM 800 O O . TRP A 1 109 ? 15.905 2.341 -0.671 1.00 98.25 109 TRP A O 1
ATOM 810 N N . ARG A 1 110 ? 17.348 0.875 0.232 1.00 98.06 110 ARG A N 1
ATOM 811 C CA . ARG A 1 110 ? 18.165 0.703 -0.967 1.00 98.06 110 ARG A CA 1
ATOM 812 C C . ARG A 1 110 ? 18.550 -0.751 -1.179 1.00 98.06 110 ARG A C 1
ATOM 814 O O . ARG A 1 110 ? 18.947 -1.440 -0.245 1.00 98.06 110 ARG A O 1
ATOM 821 N N . ASP A 1 111 ? 18.491 -1.171 -2.433 1.00 97.25 111 ASP A N 1
ATOM 822 C CA . ASP A 1 111 ? 19.207 -2.330 -2.943 1.00 97.25 111 ASP A CA 1
ATOM 823 C C . ASP A 1 111 ? 20.466 -1.825 -3.657 1.00 97.25 111 ASP A C 1
ATOM 825 O O . ASP A 1 111 ? 20.414 -1.257 -4.754 1.00 97.25 111 ASP A O 1
ATOM 829 N N . ALA A 1 112 ? 21.619 -2.006 -3.011 1.00 97.00 112 ALA A N 1
ATOM 830 C CA . ALA A 1 112 ? 22.904 -1.575 -3.553 1.00 97.00 112 ALA A CA 1
ATOM 831 C C . ALA A 1 112 ? 23.351 -2.407 -4.768 1.00 97.00 112 ALA A C 1
ATOM 833 O O . ALA A 1 112 ? 24.107 -1.909 -5.597 1.00 97.00 112 ALA A O 1
ATOM 834 N N . SER A 1 113 ? 22.894 -3.657 -4.888 1.00 96.56 113 SER A N 1
ATOM 835 C CA . SER A 1 113 ? 23.264 -4.545 -5.994 1.00 96.56 113 SER A CA 1
ATOM 836 C C . SER A 1 113 ? 22.570 -4.146 -7.298 1.00 96.56 113 SER A C 1
ATOM 838 O O . SER A 1 113 ? 23.177 -4.189 -8.371 1.00 96.56 113 SER A O 1
ATOM 840 N N . LEU A 1 114 ? 21.314 -3.703 -7.200 1.00 96.75 114 LEU A N 1
ATOM 841 C CA . LEU A 1 114 ? 20.532 -3.229 -8.340 1.00 96.75 114 LEU A CA 1
ATOM 842 C C . LEU A 1 114 ? 20.647 -1.717 -8.562 1.00 96.75 114 LEU A C 1
ATOM 844 O O . LEU A 1 114 ? 20.338 -1.253 -9.661 1.00 96.75 114 LEU A O 1
ATOM 848 N N . GLY A 1 115 ? 21.116 -0.960 -7.566 1.00 97.69 115 GLY A N 1
ATOM 849 C CA . GLY A 1 115 ? 21.185 0.501 -7.628 1.00 97.69 115 GLY A CA 1
ATOM 850 C C . GLY A 1 115 ? 19.793 1.134 -7.626 1.00 97.69 115 GLY A C 1
ATOM 851 O O . GLY A 1 115 ? 19.546 2.070 -8.385 1.00 97.69 115 GLY A O 1
ATOM 852 N N . VAL A 1 116 ? 18.873 0.585 -6.825 1.00 98.12 116 VAL A N 1
ATOM 853 C CA . VAL A 1 116 ? 17.478 1.039 -6.706 1.00 98.12 116 VAL A CA 1
ATOM 854 C C . VAL A 1 116 ? 17.198 1.423 -5.258 1.00 98.12 116 VAL A C 1
ATOM 856 O O . VAL A 1 116 ? 17.612 0.720 -4.337 1.00 98.12 116 VAL A O 1
ATOM 859 N N . ALA A 1 117 ? 16.484 2.523 -5.053 1.00 98.50 117 ALA A N 1
ATOM 860 C CA . ALA A 1 117 ? 16.007 2.981 -3.762 1.00 98.50 117 ALA A CA 1
ATOM 861 C C . ALA A 1 117 ? 14.481 3.111 -3.771 1.00 98.50 117 ALA A C 1
ATOM 863 O O . ALA A 1 117 ? 13.898 3.573 -4.751 1.00 98.50 117 ALA A O 1
ATOM 864 N N . TYR A 1 118 ? 13.854 2.704 -2.672 1.00 98.62 118 TYR A N 1
ATOM 865 C CA . TYR A 1 118 ? 12.429 2.859 -2.407 1.00 98.62 118 TYR A CA 1
ATOM 866 C C . TYR A 1 118 ? 12.263 3.763 -1.197 1.00 98.62 118 TYR A C 1
ATOM 868 O O . TYR A 1 118 ? 12.884 3.530 -0.159 1.00 98.62 118 TYR A O 1
ATOM 876 N N . GLY A 1 119 ? 11.435 4.790 -1.332 1.00 98.62 119 GLY A N 1
ATOM 877 C CA . GLY A 1 119 ? 11.088 5.674 -0.236 1.00 98.62 119 GLY A CA 1
ATOM 878 C C . GLY A 1 119 ? 9.592 5.687 0.013 1.00 98.62 119 GLY A C 1
ATOM 879 O O . GLY A 1 119 ? 8.793 5.537 -0.912 1.00 98.62 119 GLY A O 1
ATOM 880 N N . ALA A 1 120 ? 9.218 5.863 1.275 1.00 98.62 120 ALA A N 1
ATOM 881 C CA . ALA A 1 120 ? 7.833 6.007 1.689 1.00 98.62 120 ALA A CA 1
ATOM 882 C C . ALA A 1 120 ? 7.713 7.086 2.760 1.00 98.62 120 ALA A C 1
ATOM 884 O O . ALA A 1 120 ? 8.575 7.207 3.630 1.00 98.62 120 ALA A O 1
ATOM 885 N N . ARG A 1 121 ? 6.626 7.852 2.710 1.00 98.50 121 ARG A N 1
ATOM 886 C CA . ARG A 1 121 ? 6.324 8.900 3.684 1.00 98.50 121 ARG A CA 1
ATOM 887 C C . ARG A 1 121 ? 4.892 8.762 4.160 1.00 98.50 121 ARG A C 1
ATOM 889 O O . ARG A 1 121 ? 3.997 8.565 3.339 1.00 98.50 121 ARG A O 1
ATOM 896 N N . PHE A 1 122 ? 4.706 8.916 5.465 1.00 98.62 122 PHE A N 1
ATOM 897 C CA . PHE A 1 122 ? 3.412 8.918 6.131 1.00 98.62 122 PHE A CA 1
ATOM 898 C C . PHE A 1 122 ? 3.258 10.194 6.946 1.00 98.62 122 PHE A C 1
ATOM 900 O O . PHE A 1 122 ? 4.198 10.621 7.619 1.00 98.62 122 PHE A O 1
ATOM 907 N N . ALA A 1 123 ? 2.072 10.785 6.898 1.00 97.88 123 ALA A N 1
ATOM 908 C CA . ALA A 1 123 ? 1.722 11.963 7.672 1.00 97.88 123 ALA A CA 1
ATOM 909 C C . ALA A 1 123 ? 0.271 11.874 8.145 1.00 97.88 123 ALA A C 1
ATOM 911 O O . ALA A 1 123 ? -0.577 11.374 7.411 1.00 97.88 123 ALA A O 1
ATOM 912 N N . ILE A 1 124 ? -0.027 12.377 9.342 1.00 97.25 124 ILE A N 1
ATOM 913 C CA . ILE A 1 124 ? -1.405 12.682 9.739 1.00 97.25 124 ILE A CA 1
ATOM 914 C C . ILE A 1 124 ? -1.630 14.179 9.568 1.00 97.25 124 ILE A C 1
ATOM 916 O O . ILE A 1 124 ? -0.970 14.992 10.217 1.00 97.25 124 ILE A O 1
ATOM 920 N N . ASP A 1 125 ? -2.571 14.542 8.703 1.00 94.19 125 ASP A N 1
ATOM 921 C CA . ASP A 1 125 ? -2.987 15.928 8.546 1.00 94.19 125 ASP A CA 1
ATOM 922 C C . ASP A 1 125 ? -3.815 16.371 9.763 1.00 94.19 125 ASP A C 1
ATOM 924 O O . ASP A 1 125 ? -4.838 15.775 10.104 1.00 94.19 125 ASP A O 1
ATOM 928 N N . ALA A 1 126 ? -3.363 17.422 10.447 1.00 90.12 126 ALA A N 1
ATOM 929 C CA . ALA A 1 126 ? -3.940 17.842 11.723 1.00 90.12 126 ALA A CA 1
ATOM 930 C C . ALA A 1 126 ? -5.323 18.511 11.593 1.00 90.12 126 ALA A C 1
ATOM 932 O O . ALA A 1 126 ? -6.036 18.618 12.593 1.00 90.12 126 ALA A O 1
ATOM 933 N N . GLU A 1 127 ? -5.697 18.982 10.399 1.00 92.31 127 GLU A N 1
ATOM 934 C CA . GLU A 1 127 ? -6.977 19.654 10.145 1.00 92.31 127 GLU A CA 1
ATOM 935 C C . GLU A 1 127 ? -8.064 18.651 9.736 1.00 92.31 127 GLU A C 1
ATOM 937 O O . GLU A 1 127 ? -9.174 18.647 10.276 1.00 92.31 127 GLU A O 1
ATOM 942 N N . THR A 1 128 ? -7.738 17.778 8.788 1.00 94.00 128 THR A N 1
ATOM 943 C CA . THR A 1 128 ? -8.648 16.796 8.192 1.00 94.00 128 THR A CA 1
ATOM 944 C C . THR A 1 128 ? -8.633 15.455 8.913 1.00 94.00 128 THR A C 1
ATOM 946 O O . THR A 1 128 ? -9.574 14.675 8.745 1.00 94.00 128 THR A O 1
ATOM 949 N N . HIS A 1 129 ? -7.607 15.193 9.729 1.00 94.12 129 HIS A N 1
ATOM 950 C CA . HIS A 1 129 ? -7.349 13.908 10.374 1.00 94.12 129 HIS A CA 1
ATOM 951 C C . HIS A 1 129 ? -7.078 12.773 9.377 1.00 94.12 129 HIS A C 1
ATOM 953 O O . HIS A 1 129 ? -7.255 11.609 9.717 1.00 94.12 129 HIS A O 1
ATOM 959 N N . MET A 1 130 ? -6.705 13.065 8.129 1.00 95.31 130 MET A N 1
ATOM 960 C CA . MET A 1 130 ? -6.393 12.022 7.149 1.00 95.31 130 MET A CA 1
ATOM 961 C C . MET A 1 130 ? -4.957 11.529 7.319 1.00 95.31 130 MET A C 1
ATOM 963 O O . MET A 1 130 ? -4.042 12.319 7.540 1.00 95.31 130 MET A O 1
ATOM 967 N N . ILE A 1 131 ? -4.765 10.216 7.188 1.00 97.44 131 ILE A N 1
ATOM 968 C CA . ILE A 1 131 ? -3.436 9.639 6.992 1.00 97.44 131 ILE A CA 1
ATOM 969 C C . ILE A 1 131 ? -3.107 9.764 5.509 1.00 97.44 131 ILE A C 1
ATOM 971 O O . ILE A 1 131 ? -3.758 9.149 4.665 1.00 97.44 131 ILE A O 1
ATOM 975 N N . GLU A 1 132 ? -2.082 10.542 5.205 1.00 97.81 132 GLU A N 1
ATOM 976 C CA . GLU A 1 132 ? -1.491 10.631 3.881 1.00 97.81 132 GLU A CA 1
ATOM 977 C C . GLU A 1 132 ? -0.314 9.663 3.790 1.00 97.81 132 GLU A C 1
ATOM 979 O O . GLU A 1 132 ? 0.545 9.624 4.673 1.00 97.81 132 GLU A O 1
ATOM 984 N N . ALA A 1 133 ? -0.265 8.889 2.709 1.00 98.44 133 ALA A N 1
ATOM 985 C CA . ALA A 1 133 ? 0.817 7.962 2.428 1.00 98.44 133 ALA A CA 1
ATOM 986 C C . ALA A 1 133 ? 1.228 8.091 0.961 1.00 98.44 133 ALA A C 1
ATOM 988 O O . ALA A 1 133 ? 0.379 8.048 0.071 1.00 98.44 133 ALA A O 1
ATOM 989 N N . ARG A 1 134 ? 2.530 8.229 0.706 1.00 98.38 134 ARG A N 1
ATOM 990 C CA . ARG A 1 134 ? 3.088 8.260 -0.653 1.00 98.38 134 ARG A CA 1
ATOM 991 C C . ARG A 1 134 ? 4.374 7.456 -0.736 1.00 98.38 134 ARG A C 1
ATOM 993 O O . ARG A 1 134 ? 5.097 7.349 0.257 1.00 98.38 134 ARG A O 1
ATOM 1000 N N . ALA A 1 135 ? 4.659 6.927 -1.917 1.00 98.62 135 ALA A N 1
ATOM 1001 C CA . ALA A 1 135 ? 5.866 6.172 -2.199 1.00 98.62 135 ALA A CA 1
ATOM 1002 C C . ALA A 1 135 ? 6.565 6.704 -3.447 1.00 98.62 135 ALA A C 1
ATOM 1004 O O . ALA A 1 135 ? 5.940 7.244 -4.359 1.00 98.62 135 ALA A O 1
ATOM 1005 N N . TRP A 1 136 ? 7.877 6.524 -3.495 1.00 98.62 136 TRP A N 1
ATOM 1006 C CA . TRP A 1 136 ? 8.674 6.836 -4.669 1.00 98.62 136 TRP A CA 1
ATOM 1007 C C . TRP A 1 136 ? 9.780 5.807 -4.863 1.00 98.62 136 TRP A C 1
ATOM 1009 O O . TRP A 1 136 ? 10.198 5.107 -3.938 1.00 98.62 136 TRP A O 1
ATOM 1019 N N . LEU A 1 137 ? 10.255 5.732 -6.098 1.00 98.25 137 LEU A N 1
ATOM 1020 C CA . LEU A 1 137 ? 11.393 4.927 -6.499 1.00 98.25 137 LEU A CA 1
ATOM 1021 C C . LEU A 1 137 ? 12.423 5.809 -7.176 1.00 98.25 137 LEU A C 1
ATOM 1023 O O . LEU A 1 137 ? 12.075 6.653 -8.000 1.00 98.25 137 LEU A O 1
ATOM 1027 N N . GLU A 1 138 ? 13.688 5.551 -6.882 1.00 98.44 138 GLU A N 1
ATOM 1028 C CA . GLU A 1 138 ? 14.825 6.132 -7.585 1.00 98.44 138 GLU A CA 1
ATOM 1029 C C . GLU A 1 138 ? 15.763 5.014 -8.029 1.00 98.44 138 GLU A C 1
ATOM 1031 O O . GLU A 1 138 ? 15.985 4.044 -7.304 1.00 98.44 138 GLU A O 1
ATOM 1036 N N . SER A 1 139 ? 16.320 5.122 -9.229 1.00 98.31 139 SER A N 1
ATOM 1037 C CA . SER A 1 139 ? 17.269 4.146 -9.752 1.00 98.31 139 SER A CA 1
ATOM 1038 C C . SER A 1 139 ? 18.448 4.828 -10.436 1.00 98.31 139 SER A C 1
ATOM 1040 O O . SER A 1 139 ? 18.302 5.825 -11.139 1.00 98.31 139 SER A O 1
ATOM 1042 N N . GLU A 1 140 ? 19.644 4.269 -10.259 1.00 98.19 140 GLU A N 1
ATOM 1043 C CA . GLU A 1 140 ? 20.879 4.791 -10.866 1.00 98.19 140 GLU A CA 1
ATOM 1044 C C . GLU A 1 140 ? 20.900 4.637 -12.391 1.00 98.19 140 GLU A C 1
ATOM 1046 O O . GLU A 1 140 ? 21.575 5.381 -13.103 1.00 98.19 140 GLU A O 1
ATOM 1051 N N . ARG A 1 141 ? 20.167 3.644 -12.901 1.00 97.19 141 ARG A N 1
ATOM 1052 C CA . ARG A 1 141 ? 19.973 3.392 -14.330 1.00 97.19 141 ARG A CA 1
ATOM 1053 C C . ARG A 1 141 ? 18.480 3.372 -14.646 1.00 97.19 141 ARG A C 1
ATOM 1055 O O . ARG A 1 141 ? 17.706 2.977 -13.772 1.00 97.19 141 ARG A O 1
ATOM 1062 N N . PRO A 1 142 ? 18.063 3.747 -15.868 1.00 97.88 142 PRO A N 1
ATOM 1063 C CA . PRO A 1 142 ? 16.663 3.661 -16.255 1.00 97.88 142 PRO A CA 1
ATOM 1064 C C . PRO A 1 142 ? 16.108 2.242 -16.078 1.00 97.88 142 PRO A C 1
ATOM 1066 O O . PRO A 1 142 ? 16.756 1.266 -16.465 1.00 97.88 142 PRO A O 1
ATOM 1069 N N . VAL A 1 143 ? 14.906 2.139 -15.519 1.00 97.81 143 VAL A N 1
ATOM 1070 C CA . VAL A 1 143 ? 14.141 0.892 -15.378 1.00 97.81 143 VAL A CA 1
ATOM 1071 C C . VAL A 1 143 ? 12.739 1.089 -15.943 1.00 97.81 143 VAL A C 1
ATOM 1073 O O . VAL A 1 143 ? 12.267 2.214 -16.090 1.00 97.81 143 VAL A O 1
ATOM 1076 N N . LEU A 1 144 ? 12.074 -0.008 -16.286 1.00 97.62 144 LEU A N 1
ATOM 1077 C CA . LEU A 1 144 ? 10.672 -0.011 -16.693 1.00 97.62 144 LEU A CA 1
ATOM 1078 C C . LEU A 1 144 ? 9.798 -0.298 -15.470 1.00 97.62 144 LEU A C 1
ATOM 1080 O O . LEU A 1 144 ? 10.030 -1.287 -14.770 1.00 97.62 144 LEU A O 1
ATOM 1084 N N . LEU A 1 145 ? 8.793 0.547 -15.237 1.00 96.88 145 LEU A N 1
ATOM 1085 C CA . LEU A 1 145 ? 7.833 0.381 -14.151 1.00 96.88 145 LEU A CA 1
ATOM 1086 C C . LEU A 1 145 ? 6.543 -0.267 -14.660 1.00 96.88 145 LEU A C 1
ATOM 1088 O O . LEU A 1 145 ? 5.822 0.317 -15.464 1.00 96.88 145 LEU A O 1
ATOM 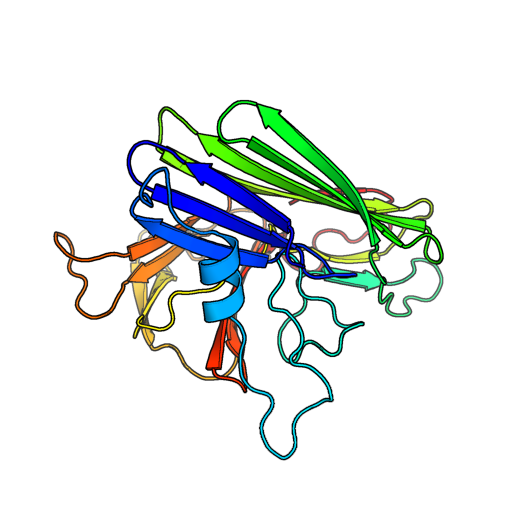1092 N N . ASP A 1 146 ? 6.214 -1.447 -14.136 1.00 96.00 146 ASP A N 1
ATOM 1093 C CA . ASP A 1 146 ? 4.932 -2.100 -14.422 1.00 96.00 146 ASP A CA 1
ATOM 1094 C C . ASP A 1 146 ? 3.887 -1.832 -13.325 1.00 96.00 146 ASP A C 1
ATOM 1096 O O . ASP A 1 146 ? 2.682 -1.890 -13.585 1.00 96.00 146 ASP A O 1
ATOM 1100 N N . TRP A 1 147 ? 4.332 -1.595 -12.085 1.00 97.06 147 TRP A N 1
ATOM 1101 C CA . TRP A 1 147 ? 3.482 -1.247 -10.943 1.00 97.06 147 TRP A CA 1
ATOM 1102 C C . TRP A 1 147 ? 4.308 -0.643 -9.810 1.00 97.06 147 TRP A C 1
ATOM 1104 O O . TRP A 1 147 ? 5.350 -1.199 -9.459 1.00 97.06 147 TRP A O 1
ATOM 1114 N N . LEU A 1 148 ? 3.813 0.444 -9.224 1.00 97.81 148 LEU A N 1
ATOM 1115 C CA . LEU A 1 148 ? 4.230 0.961 -7.925 1.00 97.81 148 LEU A CA 1
ATOM 1116 C C . LEU A 1 148 ? 2.956 1.312 -7.163 1.00 97.81 148 LEU A C 1
ATOM 1118 O O . LEU A 1 148 ? 2.185 2.166 -7.601 1.00 97.81 148 LEU A O 1
ATOM 1122 N N . ALA A 1 149 ? 2.731 0.629 -6.052 1.00 98.31 149 ALA A N 1
ATOM 1123 C CA . ALA A 1 149 ? 1.668 0.969 -5.135 1.00 98.31 149 ALA A CA 1
ATOM 1124 C C . ALA A 1 149 ? 2.085 2.192 -4.308 1.00 98.31 149 ALA A C 1
ATOM 1126 O O . ALA A 1 149 ? 3.207 2.248 -3.799 1.00 98.31 149 ALA A O 1
ATOM 1127 N N . ALA A 1 150 ? 1.158 3.133 -4.106 1.00 97.88 150 ALA A N 1
ATOM 1128 C CA . ALA A 1 150 ? 1.172 3.933 -2.886 1.00 97.88 150 ALA A CA 1
ATOM 1129 C C . ALA A 1 150 ? 1.209 2.961 -1.694 1.00 97.88 150 ALA A C 1
ATOM 1131 O O . ALA A 1 150 ? 0.684 1.847 -1.838 1.00 97.88 150 ALA A O 1
ATOM 1132 N N . PRO A 1 151 ? 1.826 3.333 -0.555 1.00 98.50 151 PRO A N 1
ATOM 1133 C CA . PRO A 1 151 ? 2.106 2.389 0.515 1.00 98.50 151 PRO A CA 1
ATOM 1134 C C . PRO A 1 151 ? 0.916 1.475 0.811 1.00 98.50 151 PRO A C 1
ATOM 1136 O O . PRO A 1 151 ? -0.203 1.944 0.999 1.00 98.50 151 PRO A O 1
ATOM 1139 N N . VAL A 1 152 ? 1.154 0.168 0.772 1.00 98.69 152 VAL A N 1
ATOM 1140 C CA . VAL A 1 152 ? 0.123 -0.863 0.900 1.00 98.69 152 VAL A CA 1
ATOM 1141 C C . VAL A 1 152 ? -0.382 -0.909 2.337 1.00 98.69 152 VAL A C 1
ATOM 1143 O O . VAL A 1 152 ? 0.406 -0.922 3.282 1.00 98.69 152 VAL A O 1
ATOM 1146 N N . PHE A 1 153 ? -1.703 -0.973 2.498 1.00 98.31 153 PHE A N 1
ATOM 1147 C CA . PHE A 1 153 ? -2.344 -1.090 3.806 1.00 98.31 153 PHE A CA 1
ATOM 1148 C C . PHE A 1 153 ? -3.029 -2.450 3.958 1.00 98.31 153 PHE A C 1
ATOM 1150 O O . PHE A 1 153 ? -3.668 -2.926 3.012 1.00 98.31 153 PHE A O 1
ATOM 1157 N N . PRO A 1 154 ? -2.967 -3.069 5.148 1.00 96.94 154 PRO A N 1
ATOM 1158 C CA . PRO A 1 154 ? -3.815 -4.197 5.466 1.00 96.94 154 PRO A CA 1
ATOM 1159 C C . PRO A 1 154 ? -5.275 -3.744 5.556 1.00 96.94 154 PRO A C 1
ATOM 1161 O O . PRO A 1 154 ? -5.575 -2.658 6.057 1.00 96.94 154 PRO A O 1
ATOM 1164 N N . ALA A 1 155 ? -6.198 -4.588 5.099 1.00 96.12 155 ALA A N 1
ATOM 1165 C CA . ALA A 1 155 ? -7.614 -4.383 5.384 1.00 96.12 155 ALA A CA 1
ATOM 1166 C C . ALA A 1 155 ? -7.981 -5.026 6.737 1.00 96.12 155 ALA A C 1
ATOM 1168 O O . ALA A 1 155 ? -7.426 -6.074 7.078 1.00 96.12 155 ALA A O 1
ATOM 1169 N N . PRO A 1 156 ? -8.940 -4.458 7.492 1.00 92.94 156 PRO A N 1
ATOM 1170 C CA . PRO A 1 156 ? -9.449 -5.058 8.727 1.00 92.94 156 PRO A CA 1
ATOM 1171 C C . PRO A 1 156 ? -9.981 -6.481 8.489 1.00 92.94 156 PRO A C 1
ATOM 1173 O O . PRO A 1 156 ? -10.800 -6.726 7.593 1.00 92.94 156 PRO A O 1
ATOM 1176 N N . GLN A 1 157 ? -9.547 -7.428 9.319 1.00 91.62 157 GLN A N 1
ATOM 1177 C CA . GLN A 1 157 ? -9.908 -8.843 9.175 1.00 91.62 157 GLN A CA 1
ATOM 1178 C C . GLN A 1 157 ? -11.359 -9.130 9.554 1.00 91.62 157 GLN A C 1
ATOM 1180 O O . GLN A 1 157 ? -11.992 -10.052 9.039 1.00 91.62 157 GLN A O 1
ATOM 1185 N N . GLU A 1 158 ? -11.929 -8.307 10.423 1.00 91.75 158 GLU A N 1
ATOM 1186 C CA . GLU A 1 158 ? -13.322 -8.385 10.826 1.00 91.75 158 GLU A CA 1
ATOM 1187 C C . GLU A 1 158 ? -14.297 -7.935 9.730 1.00 91.75 158 GLU A C 1
ATOM 1189 O O . GLU A 1 158 ? -15.485 -8.263 9.822 1.00 91.75 158 GLU A O 1
ATOM 1194 N N . ALA A 1 159 ? -13.834 -7.201 8.710 1.00 94.38 159 ALA A N 1
ATOM 1195 C CA . ALA A 1 159 ? -14.697 -6.709 7.643 1.00 94.38 159 ALA A CA 1
ATOM 1196 C C . ALA A 1 159 ? -15.292 -7.863 6.829 1.00 94.38 159 ALA A C 1
ATOM 1198 O O . ALA A 1 159 ? -14.626 -8.844 6.501 1.00 94.38 159 ALA A O 1
ATOM 1199 N N . VAL A 1 160 ? -16.577 -7.755 6.504 1.00 92.25 160 VAL A N 1
ATOM 1200 C CA . VAL A 1 160 ? -17.295 -8.780 5.724 1.00 92.25 160 VAL A CA 1
ATOM 1201 C C . VAL A 1 160 ? -17.403 -8.369 4.262 1.00 92.25 160 VAL A C 1
ATOM 1203 O O . VAL A 1 160 ? -17.347 -9.204 3.360 1.00 92.25 160 VAL A O 1
ATOM 1206 N N . ASP A 1 161 ? -17.522 -7.071 4.032 1.00 96.12 161 ASP A N 1
ATOM 1207 C CA . ASP A 1 161 ? -17.731 -6.474 2.732 1.00 96.12 161 ASP A CA 1
ATOM 1208 C C . ASP A 1 161 ? -16.790 -5.294 2.507 1.00 96.12 161 ASP A C 1
ATOM 1210 O O . ASP A 1 161 ? -16.167 -4.758 3.423 1.00 96.12 161 ASP A O 1
ATOM 1214 N N . MET A 1 162 ? -16.699 -4.916 1.244 1.00 97.31 162 MET A N 1
ATOM 1215 C CA . MET A 1 162 ? -16.059 -3.711 0.764 1.00 97.31 162 MET A CA 1
ATOM 1216 C C . MET A 1 162 ? -17.054 -2.959 -0.119 1.00 97.31 162 MET A C 1
ATOM 1218 O O . MET A 1 162 ? -17.910 -3.564 -0.775 1.00 97.31 162 MET A O 1
ATOM 1222 N N . ILE A 1 163 ? -16.950 -1.639 -0.136 1.00 97.62 163 ILE A N 1
ATOM 1223 C CA . ILE A 1 163 ? -17.768 -0.755 -0.956 1.00 97.62 163 ILE A CA 1
ATOM 1224 C C . ILE A 1 163 ? -16.816 0.021 -1.854 1.00 97.62 163 ILE A C 1
ATOM 1226 O O . ILE A 1 163 ? -16.065 0.875 -1.387 1.00 97.62 163 ILE A O 1
ATOM 1230 N N . ASP A 1 164 ? -16.854 -0.293 -3.143 1.00 96.12 164 ASP A N 1
ATOM 1231 C CA . ASP A 1 164 ? -16.256 0.540 -4.179 1.00 96.12 164 ASP A CA 1
ATOM 1232 C C . ASP A 1 164 ? -17.359 1.238 -4.978 1.00 96.12 164 ASP A C 1
ATOM 1234 O O . ASP A 1 164 ? -18.545 1.148 -4.647 1.00 96.12 164 ASP A O 1
ATOM 1238 N N . PHE A 1 165 ? -16.978 1.987 -6.005 1.00 95.12 165 PHE A N 1
ATOM 1239 C CA . PHE A 1 165 ? -17.915 2.801 -6.764 1.00 95.12 165 PHE A CA 1
ATOM 1240 C C . PHE A 1 165 ? -17.841 2.453 -8.244 1.00 95.12 165 PHE A C 1
ATOM 1242 O O . PHE A 1 165 ? -16.766 2.290 -8.820 1.00 95.12 165 PHE A O 1
ATOM 1249 N N . ALA A 1 166 ? -19.014 2.345 -8.853 1.00 93.31 166 ALA A N 1
ATOM 1250 C CA . ALA A 1 166 ? -19.205 2.261 -10.289 1.00 93.31 166 ALA A CA 1
ATOM 1251 C C . ALA A 1 166 ? -20.015 3.471 -10.761 1.00 93.31 166 ALA A C 1
ATOM 1253 O O . ALA A 1 166 ? -20.416 4.335 -9.979 1.00 93.31 166 ALA A O 1
ATOM 1254 N N . GLY A 1 167 ? -20.303 3.518 -12.051 1.00 93.88 167 GLY A N 1
ATOM 1255 C CA . GLY A 1 167 ? -21.167 4.544 -12.598 1.00 93.88 167 GLY A CA 1
ATOM 1256 C C . GLY A 1 167 ? -21.016 4.667 -14.096 1.00 93.88 167 GLY A C 1
ATOM 1257 O O . GLY A 1 167 ? -20.406 3.830 -14.762 1.00 93.88 167 GLY A O 1
ATOM 1258 N N . ARG A 1 168 ? -21.632 5.718 -14.614 1.00 94.50 168 ARG A N 1
ATOM 1259 C CA . ARG A 1 168 ? -21.561 6.164 -16.004 1.00 94.50 168 ARG A CA 1
ATOM 1260 C C . ARG A 1 168 ? -21.928 7.639 -16.049 1.00 94.50 168 ARG A C 1
ATOM 1262 O O . ARG A 1 168 ? -22.426 8.180 -15.066 1.00 94.50 168 ARG A O 1
ATOM 1269 N N . TRP A 1 169 ? -21.733 8.272 -17.196 1.00 93.75 169 TRP A N 1
ATOM 1270 C CA . TRP A 1 169 ? -22.221 9.632 -17.408 1.00 93.75 169 TRP A CA 1
ATOM 1271 C C . TRP A 1 169 ? -23.729 9.734 -17.105 1.00 93.75 169 TRP A C 1
ATOM 1273 O O . TRP A 1 169 ? -24.512 8.889 -17.562 1.00 93.75 169 TRP A O 1
ATOM 1283 N N . CYS A 1 170 ? -24.111 10.745 -16.316 1.00 96.00 170 CYS A N 1
ATOM 1284 C CA . CYS A 1 170 ? -25.463 10.937 -15.764 1.00 96.00 170 CYS A CA 1
ATOM 1285 C C . CYS A 1 170 ? -25.932 9.822 -14.805 1.00 96.00 170 CYS A C 1
ATOM 1287 O O . CYS A 1 170 ? -27.129 9.546 -14.694 1.00 96.00 170 CYS A O 1
ATOM 1289 N N . GLY A 1 171 ? -24.996 9.149 -14.144 1.00 95.25 171 GLY A N 1
ATOM 1290 C CA . GLY A 1 171 ? -25.225 8.033 -13.231 1.00 95.25 171 GLY A CA 1
ATOM 1291 C C . GLY A 1 171 ? -23.963 7.699 -12.438 1.00 95.25 171 GLY A C 1
ATOM 1292 O O . GLY A 1 171 ? -23.575 6.535 -12.356 1.00 95.25 171 GLY A O 1
ATOM 1293 N N . GLU A 1 172 ? -23.282 8.728 -11.945 1.00 96.38 172 GLU A N 1
ATOM 1294 C CA . GLU A 1 172 ? -22.017 8.658 -11.221 1.00 96.38 172 GLU A CA 1
ATOM 1295 C C . GLU A 1 172 ? -22.177 8.069 -9.807 1.00 96.38 172 GLU A C 1
ATOM 1297 O O . GLU A 1 172 ? -23.284 8.013 -9.262 1.00 96.38 172 GLU A O 1
ATOM 1302 N N . PHE A 1 173 ? -21.052 7.662 -9.204 1.00 94.06 173 PHE A N 1
ATOM 1303 C CA . PHE A 1 173 ? -20.928 7.306 -7.781 1.00 94.06 173 PHE A CA 1
ATOM 1304 C C . PHE A 1 173 ? -21.939 6.264 -7.281 1.00 94.06 173 PHE A C 1
ATOM 1306 O O . PHE A 1 173 ? -22.426 6.345 -6.154 1.00 94.06 173 PHE A O 1
ATOM 1313 N N . GLN A 1 174 ? -22.254 5.265 -8.101 1.00 96.56 174 GLN A N 1
ATOM 1314 C CA . GLN A 1 174 ? -23.106 4.154 -7.693 1.00 96.56 174 GLN A CA 1
ATOM 1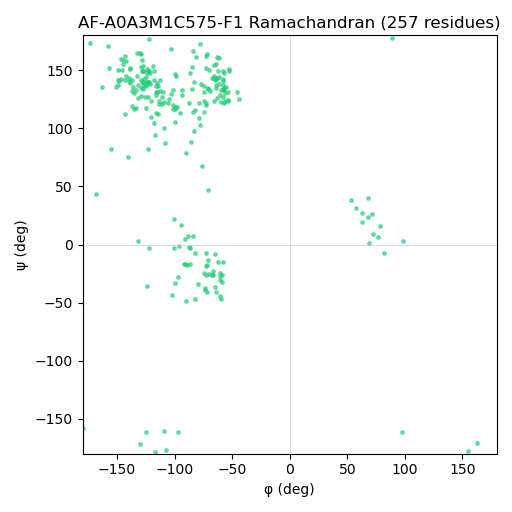315 C C . GLN A 1 174 ? -22.310 3.223 -6.769 1.00 96.56 174 GLN A C 1
ATOM 1317 O O . GLN A 1 174 ? -21.346 2.606 -7.233 1.00 96.56 174 GLN A O 1
ATOM 1322 N N . PRO A 1 175 ? -22.671 3.102 -5.478 1.00 96.06 175 PRO A N 1
ATOM 1323 C CA . PRO A 1 175 ? -21.940 2.249 -4.556 1.00 96.06 175 PRO A CA 1
ATOM 1324 C C . PRO A 1 175 ? -22.156 0.781 -4.920 1.00 96.06 175 PRO A C 1
ATOM 1326 O O . PRO A 1 175 ? -23.282 0.320 -5.116 1.00 96.06 175 PRO A O 1
ATOM 1329 N N . VAL A 1 176 ? -21.065 0.029 -4.974 1.00 96.44 176 VAL A N 1
ATOM 1330 C CA . VAL A 1 176 ? -21.056 -1.404 -5.236 1.00 96.44 176 VAL A CA 1
ATOM 1331 C C . VAL A 1 176 ? -20.476 -2.098 -4.015 1.00 96.44 176 VAL A C 1
ATOM 1333 O O . VAL A 1 176 ? -19.271 -2.106 -3.772 1.00 96.44 176 VAL A O 1
ATOM 1336 N N . ARG A 1 177 ? -21.370 -2.707 -3.238 1.00 96.69 177 ARG A N 1
ATOM 1337 C CA . ARG A 1 177 ? -21.017 -3.509 -2.069 1.00 96.69 177 ARG A CA 1
ATOM 1338 C C . ARG A 1 177 ? -20.747 -4.947 -2.497 1.00 96.69 177 ARG A C 1
ATOM 1340 O O . ARG A 1 177 ? -21.619 -5.588 -3.078 1.00 96.69 177 ARG A O 1
ATOM 1347 N N . SER A 1 178 ? -19.549 -5.444 -2.219 1.00 96.12 178 SER A N 1
ATOM 1348 C CA . SER A 1 178 ? -19.125 -6.812 -2.540 1.00 96.12 178 SER A CA 1
ATOM 1349 C C . SER A 1 178 ? -18.537 -7.479 -1.296 1.00 96.12 178 SER A C 1
ATOM 1351 O O . SER A 1 178 ? -17.849 -6.799 -0.537 1.00 96.12 178 SER A O 1
ATOM 1353 N N . PRO A 1 179 ? -18.784 -8.777 -1.054 1.00 96.25 179 PRO A N 1
ATOM 1354 C CA . PRO A 1 179 ? -18.106 -9.490 0.022 1.00 96.25 179 PRO A CA 1
ATOM 1355 C C . PRO A 1 179 ? -16.606 -9.600 -0.272 1.00 96.25 179 PRO A C 1
ATOM 1357 O O . PRO A 1 179 ? -16.197 -9.603 -1.437 1.00 96.25 179 PRO A O 1
ATOM 1360 N N . TRP A 1 180 ? -15.798 -9.738 0.776 1.00 95.75 180 TRP A N 1
ATOM 1361 C CA . TRP A 1 180 ? -14.441 -10.254 0.611 1.00 95.75 180 TRP A CA 1
ATOM 1362 C C . TRP A 1 180 ? -14.479 -11.697 0.100 1.00 95.75 180 TRP A C 1
ATOM 1364 O O . TRP A 1 180 ? -15.359 -12.482 0.461 1.00 95.75 180 TRP A O 1
ATOM 1374 N N . SER A 1 181 ? -13.525 -12.036 -0.759 1.00 94.62 181 SER A N 1
ATOM 1375 C CA . SER A 1 181 ? -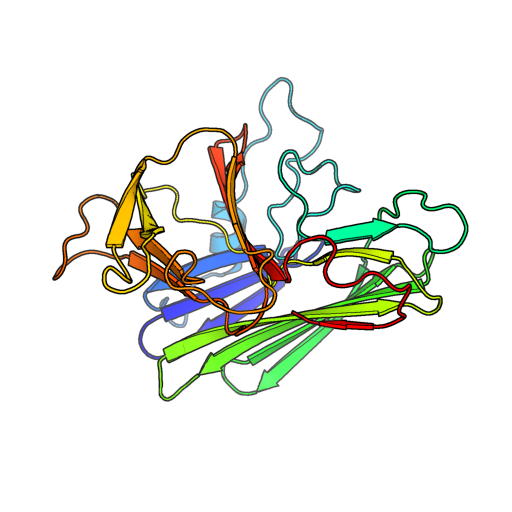13.341 -13.381 -1.291 1.00 94.62 181 SER A CA 1
ATOM 1376 C C . SER A 1 181 ? -11.863 -13.618 -1.550 1.00 94.62 181 SER A C 1
ATOM 1378 O O . SER A 1 181 ? -11.212 -12.722 -2.089 1.00 94.62 181 SER A O 1
ATOM 1380 N N . ALA A 1 182 ? -11.380 -14.823 -1.247 1.00 95.56 182 ALA A N 1
ATOM 1381 C CA . ALA A 1 182 ? -10.031 -15.263 -1.583 1.00 95.56 182 ALA A CA 1
ATOM 1382 C C . ALA A 1 182 ? -9.660 -14.912 -3.036 1.00 95.56 182 ALA A C 1
ATOM 1384 O O . ALA A 1 182 ? -10.420 -15.188 -3.971 1.00 95.56 182 ALA A O 1
ATOM 1385 N N . GLY A 1 183 ? -8.481 -14.314 -3.213 1.00 96.44 183 GLY A N 1
ATOM 1386 C CA . GLY A 1 183 ? -8.021 -13.765 -4.484 1.00 96.44 183 GLY A CA 1
ATOM 1387 C C . GLY A 1 183 ? -8.240 -12.256 -4.602 1.00 96.44 183 GLY A C 1
ATOM 1388 O O . GLY A 1 183 ? -8.377 -11.542 -3.610 1.00 96.44 183 GLY A O 1
ATOM 1389 N N . ILE A 1 184 ? -8.218 -11.761 -5.842 1.00 97.25 184 ILE A N 1
ATOM 1390 C CA . ILE A 1 184 ? -8.065 -10.333 -6.145 1.00 97.25 184 ILE A CA 1
ATOM 1391 C C . ILE A 1 184 ? -9.354 -9.748 -6.709 1.00 97.25 184 ILE A C 1
ATOM 1393 O O . ILE A 1 184 ? -9.897 -10.233 -7.705 1.00 97.25 184 ILE A O 1
ATOM 1397 N N . ARG A 1 185 ? -9.762 -8.609 -6.154 1.00 96.44 185 ARG A N 1
ATOM 1398 C CA . ARG A 1 185 ? -10.649 -7.652 -6.804 1.00 96.44 185 ARG A CA 1
ATOM 1399 C C . ARG A 1 185 ? -9.824 -6.485 -7.341 1.00 96.44 185 ARG A C 1
ATOM 1401 O O . ARG A 1 185 ? -9.177 -5.769 -6.582 1.00 96.44 185 ARG A O 1
ATOM 1408 N N . LEU A 1 186 ? -9.892 -6.279 -8.653 1.00 95.75 186 LEU A N 1
ATOM 1409 C CA . LEU A 1 186 ? -9.183 -5.212 -9.355 1.00 95.75 186 LEU A CA 1
ATOM 1410 C C . LEU A 1 186 ? -10.174 -4.185 -9.912 1.00 95.75 186 LEU A C 1
ATOM 1412 O O . LEU A 1 186 ? -11.131 -4.542 -10.602 1.00 95.75 186 LEU A O 1
ATOM 1416 N N . ARG A 1 187 ? -9.904 -2.901 -9.670 1.00 94.12 187 ARG A N 1
ATOM 1417 C CA . ARG A 1 187 ? -10.421 -1.800 -10.492 1.00 94.12 187 ARG A CA 1
ATOM 1418 C C . ARG A 1 187 ? -9.250 -1.218 -11.267 1.00 94.12 187 ARG A C 1
ATOM 1420 O O . ARG A 1 187 ? -8.275 -0.809 -10.655 1.00 94.12 187 ARG A O 1
ATOM 1427 N N . ASP A 1 188 ? -9.345 -1.197 -12.590 1.00 92.12 188 ASP A N 1
ATOM 1428 C CA . ASP A 1 188 ? -8.305 -0.648 -13.463 1.00 92.12 188 ASP A CA 1
ATOM 1429 C C . ASP A 1 188 ? -8.920 0.420 -14.366 1.00 92.12 188 ASP A C 1
ATOM 1431 O O . ASP A 1 188 ? -9.817 0.134 -15.162 1.00 92.12 188 ASP A O 1
ATOM 1435 N N . ASN A 1 189 ? -8.451 1.655 -14.215 1.00 93.44 189 ASN A N 1
ATOM 1436 C CA . ASN A 1 189 ? -8.844 2.786 -15.030 1.00 93.44 189 ASN A CA 1
ATOM 1437 C C . ASN A 1 189 ? -7.693 3.202 -15.944 1.00 93.44 189 ASN A C 1
ATOM 1439 O O . ASN A 1 189 ? -6.802 3.961 -15.564 1.00 93.44 189 ASN A O 1
ATOM 1443 N N . ARG A 1 190 ? -7.780 2.777 -17.202 1.00 89.31 190 ARG A N 1
ATOM 1444 C CA . ARG A 1 190 ? -6.759 3.027 -18.228 1.00 89.31 190 ARG A CA 1
ATOM 1445 C C . ARG 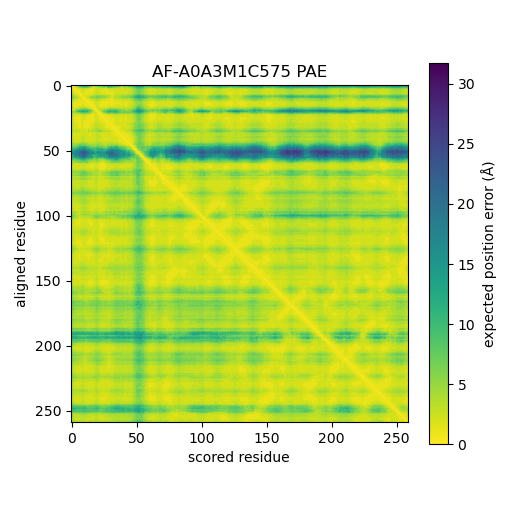A 1 190 ? -7.001 4.304 -19.036 1.00 89.31 190 ARG A C 1
ATOM 1447 O O . ARG A 1 190 ? -6.300 4.556 -20.009 1.00 89.31 190 ARG A O 1
ATOM 1454 N N . THR A 1 191 ? -8.015 5.098 -18.685 1.00 84.81 191 THR A N 1
ATOM 1455 C CA . THR A 1 191 ? -8.518 6.188 -19.544 1.00 84.81 191 THR A CA 1
ATOM 1456 C C . THR A 1 191 ? -7.743 7.505 -19.414 1.00 84.81 191 THR A C 1
ATOM 1458 O O . THR A 1 191 ? -8.144 8.513 -19.990 1.00 84.81 191 THR A O 1
ATOM 1461 N N . GLY A 1 192 ? -6.625 7.515 -18.675 1.00 83.12 192 GLY A N 1
ATOM 1462 C CA . GLY A 1 192 ? -5.760 8.690 -18.496 1.00 83.12 192 GLY A CA 1
ATOM 1463 C C . GLY A 1 192 ? -6.376 9.821 -17.662 1.00 83.12 192 GLY A C 1
ATOM 1464 O O . GLY A 1 192 ? -5.733 10.844 -17.461 1.00 83.12 192 GLY A O 1
ATOM 1465 N N . ARG A 1 193 ? -7.601 9.638 -17.160 1.00 87.19 193 ARG A N 1
ATOM 1466 C CA . ARG A 1 193 ? -8.343 10.565 -16.298 1.00 87.19 193 ARG A CA 1
ATOM 1467 C C . ARG A 1 193 ? -9.203 9.785 -15.312 1.00 87.19 193 ARG A C 1
ATOM 1469 O O . ARG A 1 193 ? -9.570 8.649 -15.606 1.00 87.19 193 ARG A O 1
ATOM 1476 N N . THR A 1 194 ? -9.623 10.391 -14.209 1.00 83.25 194 THR A N 1
ATOM 1477 C CA . THR A 1 194 ? -10.742 9.869 -13.421 1.00 83.25 194 THR A CA 1
ATOM 1478 C C . THR A 1 194 ? -12.037 9.949 -14.236 1.00 83.25 194 THR A C 1
ATOM 1480 O O . THR A 1 194 ? -12.245 10.843 -15.068 1.00 83.25 194 THR A O 1
ATOM 1483 N N . GLY A 1 195 ? -12.888 8.941 -14.059 1.00 83.88 195 GLY A N 1
ATOM 1484 C CA . GLY A 1 195 ? -14.098 8.747 -14.850 1.00 83.88 195 GLY A CA 1
ATOM 1485 C C . GLY A 1 195 ? -15.316 8.528 -13.967 1.00 83.88 195 GLY A C 1
ATOM 1486 O O . GLY A 1 195 ? -15.197 8.213 -12.785 1.00 83.88 195 GLY A O 1
ATOM 1487 N N . HIS A 1 196 ? -16.495 8.650 -14.567 1.00 89.62 196 HIS A N 1
ATOM 1488 C CA . HIS A 1 196 ? -17.782 8.403 -13.909 1.00 89.62 196 HIS A CA 1
ATOM 1489 C C . HIS A 1 196 ? -17.905 6.954 -13.402 1.00 89.62 196 HIS A C 1
ATOM 1491 O O . HIS A 1 196 ? -18.631 6.665 -12.455 1.00 89.62 196 HIS A O 1
ATOM 1497 N N . GLU A 1 197 ? -17.182 6.060 -14.066 1.00 88.81 197 GLU A N 1
ATOM 1498 C CA . GLU A 1 197 ? -17.087 4.621 -13.876 1.00 88.81 197 GLU A CA 1
ATOM 1499 C C . GLU A 1 197 ? -15.999 4.188 -12.874 1.00 88.81 197 GLU A C 1
ATOM 1501 O O . GLU A 1 197 ? -16.046 3.058 -12.387 1.00 88.81 197 GLU A O 1
ATOM 1506 N N . HIS A 1 198 ? -15.041 5.070 -12.555 1.00 89.00 198 HIS A N 1
ATOM 1507 C CA . HIS A 1 198 ? -13.833 4.752 -11.786 1.00 89.00 198 HIS A CA 1
ATOM 1508 C C . HIS A 1 198 ? -13.483 5.876 -10.803 1.00 89.00 198 HIS A C 1
ATOM 1510 O O . HIS A 1 198 ? -12.555 6.659 -11.028 1.00 89.00 198 HIS A O 1
ATOM 1516 N N . PHE A 1 199 ? -14.239 5.961 -9.709 1.00 93.44 199 PHE A N 1
ATOM 1517 C CA . PHE A 1 199 ? -13.864 6.801 -8.575 1.00 93.44 199 PHE A CA 1
ATOM 1518 C C . PHE A 1 199 ? -12.782 6.075 -7.747 1.00 93.44 199 PHE A C 1
ATOM 1520 O O . PHE A 1 199 ? -13.042 4.952 -7.307 1.00 93.44 199 PHE A O 1
ATOM 1527 N N . PRO A 1 200 ? -11.586 6.668 -7.541 1.00 95.19 200 PRO A N 1
ATOM 1528 C CA . PRO A 1 200 ? -10.473 6.026 -6.838 1.00 95.19 200 PRO A CA 1
ATOM 1529 C C . PRO A 1 200 ? -10.697 6.028 -5.321 1.00 95.19 200 PRO A C 1
ATOM 1531 O O . PRO A 1 200 ? -10.015 6.735 -4.578 1.00 95.19 200 PRO A O 1
ATOM 1534 N N . ALA A 1 201 ? -11.693 5.280 -4.855 1.00 96.62 201 ALA A N 1
ATOM 1535 C CA . ALA A 1 201 ? -11.989 5.150 -3.439 1.00 96.62 201 ALA A CA 1
ATOM 1536 C C . ALA A 1 201 ? -12.506 3.759 -3.082 1.00 96.62 201 ALA A C 1
ATOM 1538 O O . ALA A 1 201 ? -13.188 3.098 -3.869 1.00 96.62 201 ALA A O 1
ATOM 1539 N N . LEU A 1 202 ? -12.211 3.362 -1.850 1.00 98.25 202 LEU A N 1
ATOM 1540 C CA . LEU A 1 202 ? -12.668 2.123 -1.241 1.00 98.25 202 LEU A CA 1
ATOM 1541 C C . LEU A 1 202 ? -13.125 2.430 0.177 1.00 98.25 202 LEU A C 1
ATOM 1543 O O . LEU A 1 202 ? -12.427 3.119 0.912 1.00 98.25 202 LEU A O 1
ATOM 1547 N N . ILE A 1 203 ? -14.266 1.891 0.583 1.00 98.31 203 ILE A N 1
ATOM 1548 C CA . ILE A 1 203 ? -14.687 1.880 1.982 1.00 98.31 203 ILE A CA 1
ATOM 1549 C C . ILE A 1 203 ? -14.738 0.422 2.424 1.00 98.31 203 ILE A C 1
ATOM 1551 O O . ILE A 1 203 ? -15.330 -0.415 1.747 1.00 98.31 203 ILE A O 1
ATOM 1555 N N . VAL A 1 204 ? -14.137 0.118 3.566 1.00 98.19 204 VAL A N 1
ATOM 1556 C CA . VAL A 1 204 ? -14.120 -1.207 4.182 1.00 98.19 204 VAL A CA 1
ATOM 1557 C C . VAL A 1 204 ? -14.837 -1.105 5.527 1.00 98.19 204 VAL A C 1
ATOM 1559 O O . VAL A 1 204 ? -14.234 -0.692 6.518 1.00 98.19 204 VAL A O 1
ATOM 1562 N N . PRO A 1 205 ? -16.145 -1.400 5.582 1.00 97.50 205 PRO A N 1
ATOM 1563 C CA . PRO A 1 205 ? -16.897 -1.368 6.826 1.00 97.50 205 PRO A CA 1
ATOM 1564 C C . PRO A 1 205 ? -16.492 -2.526 7.741 1.00 97.50 205 PRO A C 1
ATOM 1566 O O . PRO A 1 205 ? -16.438 -3.686 7.325 1.00 97.50 205 PRO A O 1
ATOM 1569 N N . GLY A 1 206 ? -16.266 -2.223 9.017 1.00 95.50 206 GLY A N 1
ATOM 1570 C CA . GLY A 1 206 ? -16.141 -3.239 10.053 1.00 95.50 206 GLY A CA 1
ATOM 1571 C C . GLY A 1 206 ? -17.443 -4.025 10.222 1.00 95.50 206 GLY A C 1
ATOM 1572 O O . GLY A 1 206 ? -18.530 -3.589 9.824 1.00 95.50 206 GLY A O 1
ATOM 1573 N N . ARG A 1 207 ? -17.356 -5.206 10.839 1.00 93.88 207 ARG A N 1
ATOM 1574 C CA . ARG A 1 207 ? -18.528 -6.055 11.085 1.00 93.88 207 ARG A CA 1
ATOM 1575 C C . ARG A 1 207 ? -19.627 -5.285 11.821 1.00 93.88 207 ARG A C 1
ATOM 1577 O O . ARG A 1 207 ? -19.419 -4.799 12.927 1.00 93.88 207 ARG A O 1
ATOM 1584 N N . GLY A 1 208 ? -20.818 -5.236 11.225 1.00 92.88 208 GLY A N 1
ATOM 1585 C CA . GLY A 1 208 ? -21.982 -4.573 11.820 1.00 92.88 208 GLY A CA 1
ATOM 1586 C C . GLY A 1 208 ? -21.969 -3.045 11.725 1.00 92.88 208 GLY A C 1
ATOM 1587 O O . GLY A 1 208 ? -22.860 -2.412 12.287 1.00 92.88 208 GLY A O 1
ATOM 1588 N N . ALA A 1 209 ? -21.005 -2.449 11.014 1.00 95.88 209 ALA A N 1
ATOM 1589 C CA . ALA A 1 209 ? -20.996 -1.017 10.766 1.00 95.88 209 ALA A CA 1
ATOM 1590 C C . ALA A 1 209 ? -22.238 -0.584 9.967 1.00 95.88 209 ALA A C 1
ATOM 1592 O O . ALA A 1 209 ? -22.674 -1.232 9.010 1.00 95.88 209 ALA A O 1
ATOM 1593 N N . THR A 1 210 ? -22.802 0.542 10.379 1.00 95.06 210 THR A N 1
ATOM 1594 C CA . THR A 1 210 ? -23.947 1.213 9.762 1.00 95.06 210 THR A CA 1
ATOM 1595 C C . THR A 1 210 ? -23.538 2.632 9.380 1.00 95.06 210 THR A C 1
ATOM 1597 O O . THR A 1 210 ? -22.446 3.082 9.714 1.00 95.06 210 THR A O 1
ATOM 1600 N N . ASN A 1 211 ? -24.432 3.384 8.740 1.00 94.00 211 ASN A N 1
ATOM 1601 C CA . ASN A 1 211 ? -24.150 4.775 8.372 1.00 94.00 211 ASN A CA 1
ATOM 1602 C C . ASN A 1 211 ? -23.889 5.702 9.575 1.00 94.00 211 ASN A C 1
ATOM 1604 O O . ASN A 1 211 ? -23.421 6.819 9.380 1.00 94.00 211 ASN A O 1
ATOM 1608 N N . THR A 1 212 ? -24.224 5.284 10.799 1.00 96.31 212 THR A N 1
ATOM 1609 C CA . THR A 1 212 ? -24.134 6.130 12.001 1.00 96.31 212 THR A CA 1
ATOM 1610 C C . THR A 1 212 ? -23.431 5.457 13.180 1.00 96.31 212 THR A C 1
ATOM 1612 O O . THR A 1 212 ? -23.402 6.032 14.264 1.00 96.31 212 THR A O 1
ATOM 1615 N N . ALA A 1 213 ? -22.919 4.233 13.023 1.00 96.06 213 ALA A N 1
ATOM 1616 C CA . ALA A 1 213 ? -22.285 3.486 14.110 1.00 96.06 213 ALA A CA 1
ATOM 1617 C C . ALA A 1 213 ? -21.314 2.422 13.588 1.00 96.06 213 ALA A C 1
ATOM 1619 O O . ALA A 1 213 ? -21.546 1.839 12.530 1.00 96.06 213 ALA A O 1
ATOM 1620 N N . GLY A 1 214 ? -20.292 2.107 14.386 1.00 94.00 214 GLY A N 1
ATOM 1621 C CA . GLY A 1 214 ? -19.227 1.167 14.032 1.00 94.00 214 GLY A CA 1
ATOM 1622 C C . GLY A 1 214 ? -18.050 1.842 13.325 1.00 94.00 214 GLY A C 1
ATOM 1623 O O . GLY A 1 214 ? -18.066 3.047 13.085 1.00 94.00 214 GLY A O 1
ATOM 1624 N N . ASN A 1 215 ? -17.028 1.046 13.010 1.00 94.31 215 ASN A N 1
ATOM 1625 C CA . ASN A 1 215 ? -15.805 1.514 12.359 1.00 94.31 215 ASN A CA 1
ATOM 1626 C C . ASN A 1 215 ? -15.855 1.229 10.856 1.00 94.31 215 ASN A C 1
ATOM 1628 O O . ASN A 1 215 ? -16.380 0.197 10.432 1.00 94.31 215 ASN A O 1
ATOM 1632 N N . ALA A 1 216 ? -15.280 2.119 10.057 1.00 96.00 216 ALA A N 1
ATOM 1633 C CA . ALA A 1 216 ? -15.040 1.897 8.640 1.00 96.00 216 ALA A CA 1
ATOM 1634 C C . ALA A 1 216 ? -13.703 2.528 8.255 1.00 96.00 216 ALA A C 1
ATOM 1636 O O . ALA A 1 216 ? -13.370 3.614 8.725 1.00 96.00 216 ALA A O 1
ATOM 1637 N N . TRP A 1 217 ? -12.970 1.851 7.380 1.00 97.00 217 TRP A N 1
ATOM 1638 C CA . TRP A 1 217 ? -11.695 2.317 6.856 1.00 97.00 217 TRP A CA 1
ATOM 1639 C C . TRP A 1 217 ? -11.915 2.772 5.427 1.00 97.00 217 TRP A C 1
ATOM 1641 O O . TRP A 1 217 ? -12.418 2.009 4.603 1.00 97.00 217 TRP A O 1
ATOM 1651 N N . ALA A 1 218 ? -11.601 4.030 5.146 1.00 97.25 218 ALA A N 1
ATOM 1652 C CA . ALA A 1 218 ? -11.796 4.616 3.833 1.00 97.25 218 ALA A CA 1
ATOM 1653 C C . ALA A 1 218 ? -10.444 4.956 3.215 1.00 97.25 218 ALA A C 1
ATOM 1655 O O . ALA A 1 218 ? -9.571 5.517 3.870 1.00 97.25 218 ALA A O 1
ATOM 1656 N N . PHE A 1 219 ? -10.309 4.628 1.940 1.00 98.19 219 PHE A N 1
ATOM 1657 C CA . PHE A 1 219 ? -9.149 4.917 1.123 1.00 98.19 219 PHE A CA 1
ATOM 1658 C C . PHE A 1 219 ? -9.575 5.827 -0.014 1.00 98.19 219 PHE A C 1
ATOM 1660 O O . PHE A 1 219 ? -10.636 5.629 -0.613 1.00 98.19 219 PHE A O 1
ATOM 1667 N N . HIS A 1 220 ? -8.716 6.780 -0.344 1.00 97.31 220 HIS A N 1
ATOM 1668 C CA . HIS A 1 220 ? -8.814 7.564 -1.559 1.00 97.31 220 HIS A CA 1
ATOM 1669 C C . HIS A 1 220 ? -7.422 7.691 -2.160 1.00 97.31 220 HIS A C 1
ATOM 1671 O O . HIS A 1 220 ? -6.473 8.014 -1.450 1.00 97.31 220 HIS A O 1
ATOM 1677 N N . TYR A 1 221 ? -7.298 7.445 -3.460 1.00 97.56 221 TYR A N 1
ATOM 1678 C CA . TYR A 1 221 ? -6.051 7.700 -4.162 1.00 97.56 221 TYR A CA 1
ATOM 1679 C C . TYR A 1 221 ? -6.117 9.077 -4.815 1.00 97.56 221 TYR A C 1
ATOM 1681 O O . TYR A 1 221 ? -6.930 9.297 -5.715 1.00 97.56 221 TYR A O 1
ATOM 1689 N N . GLY A 1 222 ? -5.282 9.997 -4.322 1.00 95.50 222 GLY A N 1
ATOM 1690 C CA . GLY A 1 222 ? -5.247 11.421 -4.675 1.00 95.50 222 GLY A CA 1
ATOM 1691 C C . GLY A 1 222 ? -4.709 11.712 -6.078 1.00 95.50 222 GLY A C 1
ATOM 1692 O O . GLY A 1 222 ? -3.868 12.587 -6.255 1.00 95.50 222 GLY A O 1
ATOM 1693 N N . TRP A 1 223 ? -5.187 10.979 -7.082 1.00 94.81 223 TRP A N 1
ATOM 1694 C CA . TRP A 1 223 ? -4.742 11.052 -8.465 1.00 94.81 223 TRP A CA 1
ATOM 1695 C C . TRP A 1 223 ? -5.923 11.253 -9.413 1.00 94.81 223 TRP A C 1
ATOM 1697 O O . TRP A 1 223 ? -6.944 10.569 -9.334 1.00 94.81 223 TRP A O 1
ATOM 1707 N N . SER A 1 224 ? -5.773 12.186 -10.352 1.00 92.69 224 SER A N 1
ATOM 1708 C CA . SER A 1 224 ? -6.805 12.523 -11.337 1.00 92.69 224 SER A CA 1
ATOM 1709 C C . SER A 1 224 ? -6.626 11.817 -12.682 1.00 92.69 224 SER A C 1
ATOM 1711 O O . SER A 1 224 ? -7.454 12.008 -13.571 1.00 92.69 224 SER A O 1
ATOM 1713 N N . GLY A 1 225 ? -5.575 11.006 -12.843 1.00 93.69 225 GLY A N 1
ATOM 1714 C CA . GLY A 1 225 ? -5.281 10.249 -14.058 1.00 93.69 225 GLY A CA 1
ATOM 1715 C C . GLY A 1 225 ? -5.757 8.792 -14.014 1.00 93.69 225 GLY A C 1
ATOM 1716 O O . GLY A 1 225 ? -6.612 8.398 -13.211 1.00 93.69 225 GLY A O 1
ATOM 1717 N N . GLY A 1 226 ? -5.179 7.973 -14.898 1.00 94.88 226 GLY A N 1
ATOM 1718 C CA . GLY A 1 226 ? -5.379 6.525 -14.867 1.00 94.88 226 GLY A CA 1
ATOM 1719 C C . GLY A 1 226 ? -4.807 5.917 -13.585 1.00 94.88 226 GLY A C 1
ATOM 1720 O O . GLY A 1 226 ? -3.693 6.256 -13.186 1.00 94.88 226 GLY A O 1
ATOM 1721 N N . HIS A 1 227 ? -5.565 5.035 -12.939 1.00 96.06 227 HIS A N 1
ATOM 1722 C CA . HIS A 1 227 ? -5.213 4.423 -11.657 1.00 96.06 227 HIS A CA 1
ATOM 1723 C C . HIS A 1 227 ? -5.693 2.973 -11.567 1.00 96.06 227 HIS A C 1
ATOM 1725 O O . HIS A 1 227 ? -6.637 2.578 -12.251 1.00 96.06 227 HIS A O 1
ATOM 1731 N N . GLY A 1 228 ? -5.069 2.207 -10.679 1.00 96.25 228 GLY A N 1
ATOM 1732 C CA . GLY A 1 228 ? -5.500 0.878 -10.270 1.00 96.25 228 GLY A CA 1
ATOM 1733 C C . GLY A 1 228 ? -5.827 0.828 -8.779 1.00 96.25 228 GLY A C 1
ATOM 1734 O O . GLY A 1 228 ? -5.217 1.540 -7.985 1.00 96.25 228 GLY A O 1
ATOM 1735 N N . MET A 1 229 ? -6.767 -0.037 -8.405 1.00 97.50 229 MET A N 1
ATOM 1736 C CA . MET A 1 229 ? -7.024 -0.461 -7.030 1.00 97.50 229 MET A CA 1
ATOM 1737 C C . MET A 1 229 ? -6.984 -1.983 -6.967 1.00 97.50 229 MET A C 1
ATOM 1739 O O . MET A 1 229 ? -7.728 -2.647 -7.693 1.00 97.50 229 MET A O 1
ATOM 1743 N N . VAL A 1 230 ? -6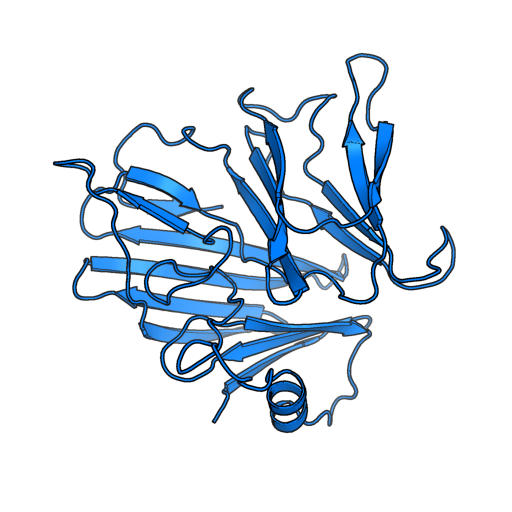.176 -2.523 -6.064 1.00 98.19 230 VAL A N 1
ATOM 1744 C CA . VAL A 1 230 ? -6.130 -3.949 -5.734 1.00 98.19 230 VAL A CA 1
ATOM 1745 C C . VAL A 1 230 ? -6.687 -4.115 -4.328 1.00 98.19 230 VAL A C 1
ATOM 1747 O O . VAL A 1 230 ? -6.143 -3.545 -3.392 1.00 98.19 230 VAL A O 1
ATOM 1750 N N . ALA A 1 231 ? -7.750 -4.898 -4.175 1.00 98.25 231 ALA A N 1
ATOM 1751 C CA . ALA A 1 231 ? -8.197 -5.413 -2.886 1.00 98.25 231 ALA A CA 1
ATOM 1752 C C . ALA A 1 231 ? -8.076 -6.938 -2.939 1.00 98.25 231 ALA A C 1
ATOM 1754 O O . ALA A 1 231 ? -8.754 -7.582 -3.740 1.00 98.25 231 ALA A O 1
ATOM 1755 N N . GLU A 1 232 ? -7.175 -7.510 -2.148 1.00 98.25 232 GLU A N 1
ATOM 1756 C CA . GLU A 1 232 ? -6.831 -8.932 -2.226 1.00 98.25 232 GLU A CA 1
ATOM 1757 C C . GLU A 1 232 ? -6.904 -9.599 -0.856 1.00 98.25 232 GLU A C 1
ATOM 1759 O O . GLU A 1 232 ? -6.388 -9.064 0.122 1.00 98.25 232 GLU A O 1
ATOM 1764 N N . GLU A 1 233 ? -7.521 -10.779 -0.807 1.00 97.56 233 GLU A N 1
ATOM 1765 C CA . GLU A 1 233 ? -7.428 -11.709 0.319 1.00 97.56 233 GLU A CA 1
ATOM 1766 C C . GLU A 1 233 ? -6.434 -12.824 -0.039 1.00 97.56 233 GLU A C 1
ATOM 1768 O O . GLU A 1 233 ? -6.631 -13.567 -1.006 1.00 97.56 233 GLU A O 1
ATOM 1773 N N . LEU A 1 234 ? -5.343 -12.895 0.727 1.00 95.06 234 LEU A N 1
ATOM 1774 C CA . LEU A 1 234 ? -4.233 -13.828 0.560 1.00 95.06 234 LEU A CA 1
ATOM 1775 C C . LEU A 1 234 ? -4.632 -15.258 0.967 1.00 95.06 234 LEU A C 1
ATOM 1777 O O . LEU A 1 234 ? -5.578 -15.444 1.734 1.00 95.06 234 LEU A O 1
ATOM 1781 N N . PRO A 1 235 ? -3.875 -16.288 0.538 1.00 91.06 235 PRO A N 1
ATOM 1782 C CA . PRO A 1 235 ? -4.129 -17.675 0.940 1.00 91.06 235 PRO A CA 1
ATOM 1783 C C . PRO A 1 235 ? -4.084 -17.923 2.456 1.00 91.06 235 PRO A C 1
ATOM 1785 O O . PRO A 1 235 ? -4.719 -18.856 2.939 1.00 91.06 235 PRO A O 1
ATOM 1788 N N . ASP A 1 236 ? -3.344 -17.100 3.202 1.00 88.62 236 ASP A N 1
ATOM 1789 C CA . ASP A 1 236 ? -3.266 -17.144 4.669 1.00 88.62 236 ASP A CA 1
ATOM 1790 C C . ASP A 1 236 ? -4.343 -16.286 5.365 1.00 88.62 236 ASP A C 1
ATOM 1792 O O . ASP A 1 236 ? -4.331 -16.125 6.584 1.00 88.62 236 ASP A O 1
ATOM 1796 N N . GLY A 1 237 ? -5.284 -15.737 4.593 1.00 91.50 237 GLY A N 1
ATOM 1797 C CA . GLY A 1 237 ? -6.403 -14.935 5.070 1.00 91.50 237 GLY A CA 1
ATOM 1798 C C . GLY A 1 237 ? -6.064 -13.474 5.350 1.00 91.50 237 GLY A C 1
ATOM 1799 O O . GLY A 1 237 ? -6.982 -12.702 5.613 1.00 91.50 237 GLY A O 1
ATOM 1800 N N . ARG A 1 238 ? -4.792 -13.047 5.296 1.00 94.75 238 ARG A N 1
ATOM 1801 C CA . ARG A 1 238 ? -4.448 -11.615 5.358 1.00 94.75 238 ARG A CA 1
ATOM 1802 C C . ARG A 1 238 ? -5.041 -10.882 4.167 1.00 94.75 238 ARG A C 1
ATOM 1804 O O . ARG A 1 238 ? -5.183 -11.441 3.085 1.00 94.75 238 ARG A O 1
ATOM 1811 N N . ARG A 1 239 ? -5.374 -9.611 4.359 1.00 96.94 239 ARG A N 1
ATOM 1812 C CA . ARG A 1 239 ? -5.968 -8.780 3.312 1.00 96.94 239 ARG A CA 1
ATOM 1813 C C . ARG A 1 239 ? -5.133 -7.553 3.068 1.00 96.94 239 ARG A C 1
ATOM 1815 O O . ARG A 1 239 ? -4.683 -6.935 4.026 1.00 96.94 239 ARG A O 1
ATOM 1822 N N . GLN A 1 240 ? -4.991 -7.177 1.806 1.00 97.94 240 GLN A N 1
ATOM 1823 C CA . GLN A 1 240 ? -4.273 -5.978 1.406 1.00 97.94 240 GLN A CA 1
ATOM 1824 C C . GLN A 1 240 ? -5.101 -5.090 0.486 1.00 97.94 240 GLN A C 1
ATOM 1826 O O . GLN A 1 240 ? -5.914 -5.570 -0.309 1.00 97.94 240 GLN A O 1
ATOM 1831 N N . VAL A 1 241 ? -4.849 -3.790 0.589 1.00 98.56 241 VAL A N 1
ATOM 1832 C CA . VAL A 1 241 ? -5.367 -2.759 -0.301 1.00 98.56 241 VAL A CA 1
ATOM 1833 C C . VAL A 1 241 ? -4.187 -2.001 -0.891 1.00 98.56 241 VAL A C 1
ATOM 1835 O O . VAL A 1 241 ? -3.331 -1.500 -0.162 1.00 98.56 241 VAL A O 1
ATOM 1838 N N . GLN A 1 242 ? -4.157 -1.911 -2.216 1.00 98.56 242 GLN A N 1
ATOM 1839 C CA . GLN A 1 242 ? -3.176 -1.133 -2.961 1.00 98.56 242 GLN A CA 1
ATOM 1840 C C . GLN A 1 242 ? -3.889 -0.148 -3.876 1.00 98.56 242 GLN A C 1
ATOM 1842 O O . GLN A 1 242 ? -4.903 -0.484 -4.493 1.00 98.56 242 GLN A O 1
ATOM 1847 N N . PHE A 1 243 ? -3.300 1.029 -4.025 1.00 98.44 243 PHE A N 1
ATOM 1848 C CA . PHE A 1 243 ? -3.620 1.971 -5.087 1.00 98.44 243 PHE A CA 1
ATOM 1849 C C . PHE A 1 243 ? -2.338 2.376 -5.800 1.00 98.44 243 PHE A C 1
ATOM 1851 O O . PHE A 1 243 ? -1.272 2.353 -5.198 1.00 98.44 243 PHE A O 1
ATOM 1858 N N . GLY A 1 244 ? -2.433 2.760 -7.064 1.00 97.56 244 GLY A N 1
ATOM 1859 C CA . GLY A 1 244 ? -1.293 3.255 -7.831 1.00 97.56 244 GLY A CA 1
ATOM 1860 C C . GLY A 1 244 ? -1.729 3.768 -9.193 1.00 97.56 244 GLY A C 1
ATOM 1861 O O . GLY A 1 244 ? -2.893 3.618 -9.583 1.00 97.56 244 GLY A O 1
ATOM 1862 N N . HIS A 1 245 ? -0.807 4.369 -9.939 1.00 96.38 245 HIS A N 1
ATOM 1863 C CA . HIS A 1 245 ? -1.047 4.710 -11.339 1.00 96.38 245 HIS A CA 1
ATOM 1864 C C . HIS A 1 245 ? -1.403 3.458 -12.150 1.00 96.38 245 HIS A C 1
ATOM 1866 O O . HIS A 1 245 ? -0.965 2.347 -11.843 1.00 96.38 245 HIS A O 1
ATOM 1872 N N . ALA A 1 246 ? -2.219 3.619 -13.194 1.00 94.38 246 ALA A N 1
ATOM 1873 C CA . ALA A 1 246 ? -2.642 2.477 -13.999 1.00 94.38 246 ALA A CA 1
ATOM 1874 C C . ALA A 1 246 ? -1.423 1.737 -14.598 1.00 94.38 246 ALA A C 1
ATOM 1876 O O . ALA A 1 246 ? -0.461 2.374 -15.047 1.00 94.38 246 ALA A O 1
ATOM 1877 N N . PRO A 1 247 ? -1.432 0.396 -14.660 1.00 88.12 247 PRO A N 1
ATOM 1878 C CA . PRO A 1 247 ? -0.336 -0.350 -15.267 1.00 88.12 247 PRO A CA 1
ATOM 1879 C C . PRO A 1 247 ? -0.120 0.027 -16.738 1.00 88.12 247 PRO A C 1
ATOM 1881 O O . PRO A 1 247 ? -1.062 0.050 -17.543 1.00 88.12 247 PRO A O 1
ATOM 1884 N N . GLY A 1 248 ? 1.141 0.266 -17.101 1.00 85.19 248 GLY A N 1
ATOM 1885 C CA . GLY A 1 248 ? 1.540 0.656 -18.455 1.00 85.19 248 GLY A CA 1
ATOM 1886 C C . GLY A 1 248 ? 1.291 2.129 -18.796 1.00 85.19 248 GLY A C 1
ATOM 1887 O O . GLY A 1 248 ? 1.299 2.466 -19.977 1.00 85.19 248 GLY A O 1
ATOM 1888 N N . THR A 1 249 ? 1.057 2.991 -17.798 1.00 86.12 249 THR A N 1
ATOM 1889 C CA . THR A 1 249 ? 1.035 4.453 -18.005 1.00 86.12 249 THR A CA 1
ATOM 1890 C C . THR A 1 249 ? 2.452 4.996 -18.216 1.00 86.12 249 THR A C 1
ATOM 1892 O O . THR A 1 249 ? 2.671 5.822 -19.097 1.00 86.12 249 THR A O 1
ATOM 1895 N N . GLU A 1 250 ? 3.427 4.461 -17.477 1.00 88.62 250 GLU A N 1
ATOM 1896 C CA . GLU A 1 250 ? 4.853 4.764 -17.636 1.00 88.62 250 GLU A CA 1
ATOM 1897 C C . GLU A 1 250 ? 5.473 3.866 -18.713 1.00 88.62 250 GLU A C 1
ATOM 1899 O O . GLU A 1 250 ? 5.948 2.762 -18.451 1.00 88.62 250 GLU A O 1
ATOM 1904 N N . THR A 1 251 ? 5.418 4.309 -19.969 1.00 87.50 251 THR A N 1
ATOM 1905 C CA . THR A 1 251 ? 5.874 3.494 -21.111 1.00 87.50 251 THR A CA 1
ATOM 1906 C C . THR A 1 251 ? 7.368 3.618 -21.405 1.00 87.50 251 THR A C 1
ATOM 1908 O O . THR A 1 251 ? 7.914 2.807 -22.154 1.00 87.50 251 THR A O 1
ATOM 1911 N N . ALA A 1 252 ? 8.023 4.654 -20.879 1.00 93.88 252 ALA A N 1
ATOM 1912 C CA . ALA A 1 252 ? 9.441 4.911 -21.091 1.00 93.88 252 ALA A CA 1
ATOM 1913 C C . ALA A 1 252 ? 10.268 4.422 -19.891 1.00 93.88 252 ALA A C 1
ATOM 1915 O O . ALA A 1 252 ? 9.804 4.520 -18.756 1.00 93.88 252 ALA A O 1
ATOM 1916 N N . PRO A 1 253 ? 11.505 3.940 -20.106 1.00 96.81 253 PRO A N 1
ATOM 1917 C CA . PRO A 1 253 ? 12.433 3.728 -19.008 1.00 96.81 253 PRO A CA 1
ATOM 1918 C C . PRO A 1 253 ? 12.772 5.052 -18.317 1.00 96.81 253 PRO A C 1
ATOM 1920 O O . PRO A 1 253 ? 13.237 5.984 -18.975 1.00 96.81 253 PRO A O 1
ATOM 1923 N N . LEU A 1 254 ? 12.589 5.122 -16.999 1.00 97.75 254 LEU A N 1
ATOM 1924 C CA . LEU A 1 254 ? 12.898 6.301 -16.184 1.00 97.75 254 LEU A CA 1
ATOM 1925 C C . LEU A 1 254 ? 13.763 5.913 -14.985 1.00 97.75 254 LEU A C 1
ATOM 1927 O O . LEU A 1 254 ? 13.892 4.740 -14.636 1.00 97.75 254 LEU A O 1
ATOM 1931 N N . THR A 1 255 ? 14.378 6.916 -14.367 1.00 98.06 255 THR A N 1
ATOM 1932 C CA . THR A 1 255 ? 15.191 6.770 -13.149 1.00 98.06 255 THR A CA 1
ATOM 1933 C C . THR A 1 255 ? 14.448 7.182 -11.885 1.00 98.06 255 THR A C 1
ATOM 1935 O O . THR A 1 255 ? 15.011 7.113 -10.797 1.00 98.06 255 THR A O 1
ATOM 1938 N N . ARG A 1 256 ? 13.213 7.676 -12.014 1.00 98.00 256 ARG A N 1
ATOM 1939 C CA . ARG A 1 256 ? 12.399 8.120 -10.888 1.00 98.00 256 ARG A CA 1
ATOM 1940 C C . ARG A 1 256 ? 10.921 7.909 -11.173 1.00 98.00 256 ARG A C 1
ATOM 1942 O O . ARG A 1 256 ? 10.464 8.230 -12.267 1.00 98.00 256 ARG A O 1
ATOM 1949 N N . PHE A 1 257 ? 10.206 7.427 -10.164 1.00 97.50 257 PHE A N 1
ATOM 1950 C CA . PHE A 1 257 ? 8.758 7.241 -10.166 1.00 97.50 257 PHE A CA 1
ATOM 1951 C C . PHE A 1 257 ? 8.188 7.666 -8.813 1.00 97.50 257 PHE A C 1
ATOM 1953 O O . PHE A 1 257 ? 8.876 7.562 -7.800 1.00 97.50 257 PHE A O 1
ATOM 1960 N N . GLU A 1 258 ? 6.943 8.124 -8.785 1.00 97.19 258 GLU A N 1
ATOM 1961 C CA . GLU A 1 258 ? 6.223 8.508 -7.566 1.00 97.19 258 GLU A CA 1
ATOM 1962 C C . GLU A 1 258 ? 4.744 8.148 -7.733 1.00 97.19 258 GLU A C 1
ATOM 1964 O O . GLU A 1 258 ? 4.277 7.991 -8.861 1.00 97.19 258 GLU A O 1
ATOM 1969 N N . THR A 1 259 ? 4.051 7.945 -6.616 1.00 95.94 259 THR A N 1
ATOM 1970 C CA . THR A 1 259 ? 2.629 7.571 -6.558 1.00 95.94 259 THR A CA 1
ATOM 1971 C C . THR A 1 259 ? 1.730 8.749 -6.271 1.00 95.94 259 THR A C 1
ATOM 1973 O O . THR A 1 259 ? 2.127 9.572 -5.418 1.00 95.94 259 THR A O 1
#

Radius of gyration: 18.31 Å; Cα contacts (8 Å, |Δi|>4): 608; chains: 1; bounding box: 49×47×49 Å

Solvent-accessible surface area (backbone atoms only — not comparable to full-atom values): 14353 Å² total; per-residue (Å²): 123,64,53,73,48,77,33,63,62,99,64,30,27,40,32,38,33,32,50,85,83,46,64,46,22,65,73,42,78,47,67,49,66,64,93,83,62,60,64,63,60,54,54,57,72,70,62,76,82,82,57,96,90,60,63,101,62,81,53,66,76,21,32,54,23,42,63,66,59,66,38,90,58,84,47,26,54,40,38,22,40,59,89,80,58,49,79,54,65,71,69,48,35,77,76,47,77,43,76,81,48,88,30,26,41,38,39,35,27,38,16,80,91,79,38,36,33,45,34,41,40,40,34,50,41,88,87,83,68,44,77,47,63,34,22,36,38,41,33,83,56,52,29,29,52,55,39,50,34,19,52,31,39,68,51,70,82,67,35,56,40,35,34,35,39,33,42,35,89,98,47,54,73,39,75,44,76,43,67,73,57,82,42,78,47,77,50,79,32,82,76,65,36,59,46,44,47,44,53,60,43,41,36,38,37,32,68,86,39,54,101,88,44,75,54,66,50,73,48,71,55,100,62,66,40,25,29,31,37,42,43,33,28,36,99,86,66,52,33,40,38,34,36,25,57,23,71,64,71,56,79,60,61,41,40,67,52,72,82